Protein 6QJL (pdb70)

Secondary structure (DSSP, 8-state):
-TT--SS-EEEEEE-BTTBTSEEEEEEETTEEEEEEEE-TTSHHHHH----TTEEEEEETTEE-TT--HHHHHHHHHTS-SEEEEEEEE-HHHHHHH-/---SS-EEEEEE-BTTBTSEEEEEEETTEEEEEEEE-TTSHHHHHT---TTEEEEEETTEE-TT--HHHHHHHHHTS-SEEEEEEEE-HHHHHHH-

Radius of gyration: 19.41 Å; Cα contacts (8 Å, |Δi|>4): 438; chains: 2; bounding box: 51×34×48 Å

Foldseek 3Di:
DVPQDQAWDKAKWFQDPVGRQWAWDDLDDPGFIFTQGGHPPGGVVVSVHDDGQKGWQDKLNRGRRNGHRVRVVVCSVPRDGMIMTTIGHGNVVNVVVD/DADQDKDKFKWFQDPVGQQWDWDDLDDQGFIFTQGGHPPGGQVVSVHDDGQKGWQDKPRRGRRNGHPVVVVVSSVPSPGMIMTIIGHGNPVNVVVD

GO terms:
  GO:0019900 kinase binding (F, IDA)
  GO:0045202 synapse (C, EXP)
  GO:0005886 plasma membrane (C, EXP)
  GO:0005515 protein binding (F, IPI)
  GO:0007165 signal transduction (P, TAS)
  GO:0007268 chemical synaptic transmission (P, TAS)
  GO:0007399 nervous system development (P, TAS)
  GO:0007612 learning (P, TAS)
  GO:0005829 cytosol (C, TAS)
  GO:0005886 plasma membrane (C, TAS)
  GO:0030666 endocytic vesicle membrane (C, TAS)
  GO:0045202 synapse (C, IDA)
  GO:0035418 protein localization to synapse (P, IDA)
  GO:0045184 establishment of protein localization (P, IDA)
  GO:0065003 protein-containing complex assembly (P, IDA)
  GO:0097113 AMPA glutamate receptor clustering (P, TAS)
  GO:0005886 plasma membrane (C, IDA)
  GO:0045211 postsynaptic membrane (C, IDA)
  GO:0030863 cortical cytoskeleton (C, IDA)

Sequence (194 aa):
EEDIPREPRRRRIIVIHRGSSTGLGFNIVGGEGGEGIFISFILAGGPADLSGELRKGDQILSVVNGVDDLRNASHEQAAIALKNAGQTVTIIAQYKPEEYSRFEDIPREPRRRIIVIHRGSTGLGFNIVGGEGGEGIFISFILAGGPADLSGELRKGDQILSVNGVDLRNASHEQAAIALKNAGQTVTIIAQYKPEEEYYSSRFE

B-factor: mean 16.47, std 7.56, range [7.05, 49.48]

InterPro domains:
  IPR001452 SH3 domain [PF00018] (434-490)
  IPR001452 SH3 domain [PS50002] (428-498)
  IPR001452 SH3 domain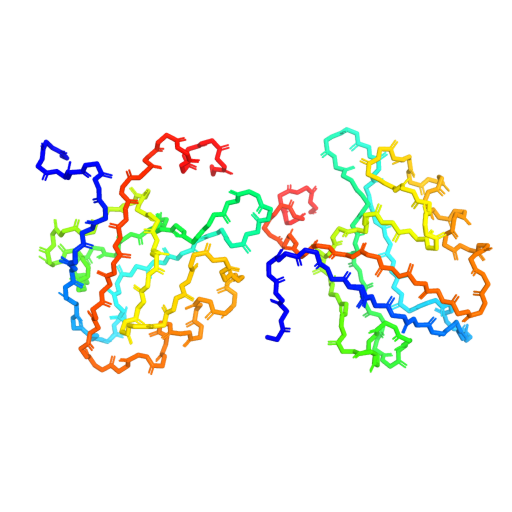 [SM00326] (431-497)
  IPR001478 PDZ domain [PF00595] (65-149)
  IPR001478 PDZ domain [PF00595] (161-243)
  IPR001478 PDZ domain [PF00595] (314-388)
  IPR001478 PDZ domain [PS50106] (65-152)
  IPR001478 PDZ domain [PS50106] (160-247)
  IPR001478 PDZ domain [PS50106] (313-394)
  IPR001478 PDZ domain [SM00228] (73-152)
  IPR001478 PDZ domain [SM00228] (168-247)
  IPR001478 PDZ domain [SM00228] (321-394)
  IPR008144 Guanylate kinase-like domain [PS50052] (534-709)
  IPR008145 Guanylate kinase/L-type calcium channel beta subunit [PF00625] (534-710)
  IPR008145 Guanylate kinase/L-type calcium channel beta subunit [SM00072] (533-712)
  IPR016313 Disks large 1-like [PIRSF001741] (3-724)
  IPR019583 Disks large homolog 1-4, PDZ-associated domain [PF10600] (245-312)
  IPR019590 Disks large homologue 1, N-terminal PEST domain [PF10608] (31-64)
  IPR019590 Disks large homologue 1, N-terminal PEST domain [SM01277] (10-64)
  IPR020590 Guanylate kinase, conserved site [PS00856] (566-583)

Nearest PDB structures (foldseek):
  3i4w-assembly2_B  TM=1.004E+00  e=1.426E-17  Homo sapiens
  8ah6-assembly1_A  TM=9.830E-01  e=3.134E-16  Homo sapiens
  5d13-assembly2_B  TM=9.883E-01  e=6.488E-15  Rattus norvegicus
  6qji-assembly5_E  TM=9.953E-01  e=9.834E-15  Homo sapiens
  5mz7-assembly4_D  TM=9.715E-01  e=1.044E-14  Rattus norvegicus

Organism: Homo sapiens (NCBI:txid9606)

Structure (mmCIF, N/CA/C/O backbone):
data_6QJL
#
_entry.id   6QJL
#
_cell.length_a   41.313
_cell.length_b   47.023
_cell.length_c   43.253
_cell.angle_alpha   90.000
_cell.angle_beta   92.190
_cell.angle_gamma   90.000
#
_symmetry.space_group_name_H-M   'P 1 21 1'
#
loop_
_entity.id
_entity.type
_entity.pdbx_description
1 polymer 'Disks large homolog 4'
2 non-polymer 'SULFATE ION'
3 non-polymer GLYCEROL
4 water water
#
loop_
_atom_site.group_PDB
_atom_site.id
_atom_site.type_symbol
_atom_site.label_atom_id
_atom_site.label_alt_id
_atom_site.label_comp_id
_atom_site.label_asym_id
_atom_site.label_entity_id
_atom_site.label_seq_id
_atom_site.pdbx_PDB_ins_code
_atom_site.Cartn_x
_atom_site.Cartn_y
_atom_site.Cartn_z
_atom_site.occupancy
_atom_site.B_iso_or_equiv
_atom_site.auth_seq_id
_atom_site.auth_comp_id
_atom_site.auth_asym_id
_atom_site.auth_atom_id
_atom_site.pdbx_PDB_model_num
ATOM 1 N N . GLU A 1 5 ? -23.921 -1.216 -24.177 1.00 34.45 304 GLU A N 1
ATOM 2 C CA . GLU A 1 5 ? -25.025 -1.991 -24.728 1.00 34.51 304 GLU A CA 1
ATOM 3 C C . GLU A 1 5 ? -24.575 -3.408 -25.065 1.00 32.16 304 GLU A C 1
ATOM 4 O O . GLU A 1 5 ? -25.305 -4.166 -25.704 1.00 30.60 304 GLU A O 1
ATOM 15 N N . GLU A 1 6 ? -23.369 -3.759 -24.632 1.00 32.42 305 GLU A N 1
ATOM 16 C CA . GLU A 1 6 ? -22.820 -5.087 -24.888 1.00 33.33 305 GLU A CA 1
ATOM 17 C C . GLU A 1 6 ? -23.720 -6.194 -24.345 1.00 29.83 305 GLU A C 1
ATOM 18 O O . GLU A 1 6 ? -23.727 -7.310 -24.878 1.00 29.92 305 GLU A O 1
ATOM 30 N N . ASP A 1 7 ? -24.475 -5.914 -23.287 1.00 25.27 306 ASP A N 1
ATOM 31 C CA . ASP A 1 7 ? -25.228 -6.947 -22.594 1.00 23.16 306 ASP A CA 1
ATOM 32 C C . ASP A 1 7 ? -26.712 -6.922 -22.904 1.00 18.75 306 ASP A C 1
ATOM 33 O O . ASP A 1 7 ? -27.461 -7.727 -22.345 1.00 20.75 306 ASP A O 1
ATOM 42 N N . ILE A 1 8 ? -27.152 -6.049 -23.803 1.00 14.61 307 ILE A N 1
ATOM 43 C CA . ILE A 1 8 ? -28.564 -6.013 -24.177 1.00 12.03 307 ILE A CA 1
ATOM 44 C C . ILE A 1 8 ? -28.781 -7.091 -25.238 1.00 12.83 307 ILE A C 1
ATOM 45 O O . ILE A 1 8 ? -28.071 -7.114 -26.243 1.00 13.72 307 ILE A O 1
ATOM 61 N N . PRO A 1 9 ? -29.742 -7.990 -25.027 1.00 11.07 308 PRO A N 1
ATOM 62 C CA . PRO A 1 9 ? -29.962 -9.059 -26.010 1.00 10.88 308 PRO A CA 1
ATOM 63 C C . PRO A 1 9 ? -30.847 -8.604 -27.156 1.00 9.10 308 PRO A C 1
ATOM 64 O O . PRO A 1 9 ? -31.480 -7.559 -27.101 1.00 9.92 308 PRO A O 1
ATOM 75 N N . ARG A 1 10 ? -30.898 -9.432 -28.188 1.00 8.61 309 ARG A N 1
ATOM 76 C CA . ARG A 1 10 ? -31.729 -9.174 -29.353 1.00 7.85 309 ARG A CA 1
ATOM 77 C C . ARG A 1 10 ? -33.218 -9.403 -29.057 1.00 7.90 309 ARG A C 1
ATOM 78 O O . ARG A 1 10 ? -34.080 -8.743 -29.623 1.00 8.45 309 ARG A O 1
ATOM 99 N N . GLU A 1 11 ? -33.527 -10.425 -28.264 1.00 8.04 310 GLU A N 1
ATOM 100 C CA . GLU A 1 11 ? -34.923 -10.799 -28.007 1.00 7.92 310 GLU A CA 1
ATOM 101 C C . GLU A 1 11 ? -35.616 -10.009 -26.912 1.00 8.25 310 GLU A C 1
ATOM 102 O O . GLU A 1 11 ? -34.959 -9.356 -26.101 1.00 8.51 310 GLU A O 1
ATOM 114 N N . PRO A 1 12 ? -36.949 -10.067 -26.880 1.00 8.32 311 PRO A N 1
ATOM 115 C CA . PRO A 1 12 ? -37.651 -9.327 -25.826 1.00 8.58 311 PRO A CA 1
ATOM 116 C C . PRO A 1 12 ? -37.164 -9.721 -24.447 1.00 8.46 311 PRO A C 1
ATOM 117 O O . PRO A 1 12 ? -36.858 -10.902 -24.195 1.00 9.31 311 PRO A O 1
ATOM 128 N N . ARG A 1 13 ? -37.117 -8.734 -23.552 1.00 8.59 312 ARG A N 1
ATOM 129 C CA . ARG A 1 13 ? -36.640 -8.944 -22.204 1.00 9.33 312 ARG A CA 1
ATOM 130 C C . ARG A 1 13 ? -37.560 -8.247 -21.218 1.00 8.58 312 ARG A C 1
ATOM 131 O O . ARG A 1 13 ? -38.220 -7.271 -21.557 1.00 9.25 312 ARG A O 1
ATOM 152 N N A ARG A 1 14 ? -37.558 -8.751 -19.994 0.48 9.65 313 ARG A N 1
ATOM 153 N N B ARG A 1 14 ? -37.604 -8.783 -19.997 0.35 9.43 313 ARG A N 1
ATOM 154 N N C ARG A 1 14 ? -37.586 -8.771 -20.000 0.17 9.33 313 ARG A N 1
ATOM 155 C CA A ARG A 1 14 ? -38.414 -8.284 -18.915 0.48 10.78 313 ARG A CA 1
ATOM 156 C CA B ARG A 1 14 ? -38.522 -8.334 -18.951 0.35 10.88 313 ARG A CA 1
ATOM 157 C CA C ARG A 1 14 ? -38.504 -8.307 -18.968 0.17 10.28 313 ARG A CA 1
ATOM 158 C C A ARG A 1 14 ? -37.638 -7.336 -18.013 0.48 11.11 313 ARG A C 1
ATOM 159 C C B ARG A 1 14 ? -37.790 -7.441 -17.959 0.35 10.76 313 ARG A C 1
ATOM 160 C C C ARG A 1 14 ? -37.757 -7.503 -17.919 0.17 10.31 313 ARG A C 1
ATOM 161 O O A ARG A 1 14 ? -36.465 -7.578 -17.704 0.48 12.56 313 ARG A O 1
ATOM 162 O O B ARG A 1 14 ? -36.773 -7.848 -17.386 0.35 11.09 313 ARG A O 1
ATOM 163 O O C ARG A 1 14 ? -36.756 -7.954 -17.378 0.17 10.41 313 ARG A O 1
ATOM 224 N N A ILE A 1 15 ? -38.274 -6.218 -17.665 0.61 11.45 314 ILE A N 1
ATOM 225 N N B ILE A 1 15 ? -38.258 -6.284 -17.610 0.39 10.87 314 ILE A N 1
ATOM 226 C CA A ILE A 1 15 ? -37.675 -5.207 -16.833 0.61 11.90 314 ILE A CA 1
ATOM 227 C CA B ILE A 1 15 ? -37.668 -5.209 -16.822 0.39 11.44 314 ILE A CA 1
ATOM 228 C C A ILE A 1 15 ? -38.732 -4.651 -15.882 0.61 11.31 314 ILE A C 1
ATOM 229 C C B ILE A 1 15 ? -38.692 -4.623 -15.855 0.39 11.14 314 ILE A C 1
ATOM 230 O O A ILE A 1 15 ? -39.799 -4.245 -16.334 0.61 11.71 314 ILE A O 1
ATOM 231 O O B ILE A 1 15 ? -39.821 -4.320 -16.241 0.39 12.18 314 ILE A O 1
ATOM 262 N N . VAL A 1 16 ? -38.467 -4.695 -14.600 1.00 11.06 315 VAL A N 1
ATOM 263 C CA . VAL A 1 16 ? -39.379 -4.176 -13.581 1.00 12.22 315 VAL A CA 1
ATOM 264 C C . VAL A 1 16 ? -38.894 -2.797 -13.136 1.00 12.79 315 VAL A C 1
ATOM 265 O O . VAL A 1 16 ? -37.726 -2.634 -12.755 1.00 15.56 315 VAL A O 1
ATOM 278 N N . ILE A 1 17 ? -39.798 -1.805 -13.177 1.00 12.11 316 ILE A N 1
ATOM 279 C CA . ILE A 1 17 ? -39.532 -0.412 -12.810 1.00 13.05 316 ILE A CA 1
ATOM 280 C C . ILE A 1 17 ? -40.529 -0.011 -11.724 1.00 12.40 316 ILE A C 1
ATOM 281 O O . ILE A 1 17 ? -41.708 -0.360 -11.811 1.00 13.94 316 ILE A O 1
ATOM 297 N N . HIS A 1 18 ? -40.102 0.827 -10.773 1.00 11.62 317 HIS A N 1
ATOM 298 C CA . HIS A 1 18 ? -40.987 1.417 -9.776 1.00 11.89 317 HIS A CA 1
ATOM 299 C C . HIS A 1 18 ? -41.204 2.897 -10.058 1.00 11.58 317 HIS A C 1
ATOM 300 O O . HIS A 1 18 ? -40.243 3.661 -10.191 1.00 12.75 317 HIS A O 1
ATOM 314 N N . ARG A 1 19 ? -42.470 3.287 -10.145 1.00 10.37 318 ARG A N 1
ATOM 315 C CA . ARG A 1 19 ? -42.846 4.655 -10.436 1.00 10.41 318 ARG A CA 1
ATOM 316 C C . ARG A 1 19 ? -42.435 5.565 -9.286 1.00 11.79 318 ARG A C 1
ATOM 317 O O .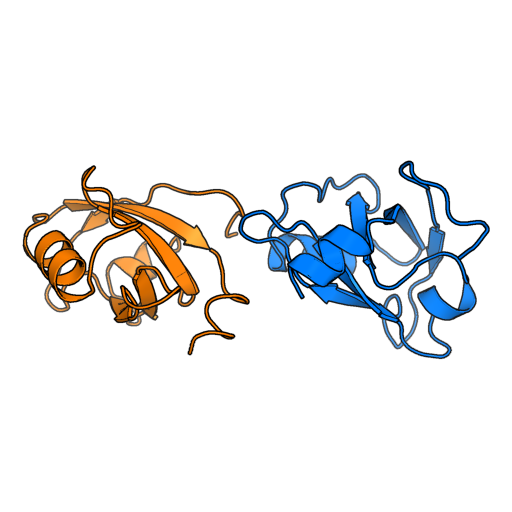 ARG A 1 19 ? -42.458 5.178 -8.118 1.00 13.82 318 ARG A O 1
ATOM 338 N N . GLY A 1 20 ? -42.039 6.776 -9.636 1.00 11.52 319 GLY A N 1
ATOM 339 C CA . GLY A 1 20 ? -41.686 7.787 -8.661 1.00 12.49 319 GLY A CA 1
ATOM 340 C C . GLY A 1 20 ? -42.249 9.135 -9.019 1.00 10.90 319 GLY A C 1
ATOM 341 O O . GLY A 1 20 ? -43.172 9.250 -9.826 1.00 11.22 319 GLY A O 1
ATOM 345 N N A SER A 1 21 ? -41.685 10.180 -8.419 0.72 10.53 320 SER A N 1
ATOM 346 N N B SER A 1 21 ? -41.677 10.184 -8.422 0.28 10.96 320 SER A N 1
ATOM 347 C CA A SER A 1 21 ? -42.219 11.517 -8.575 0.72 10.96 320 SER A CA 1
ATOM 348 C CA B SER A 1 21 ? -42.193 11.537 -8.568 0.28 11.33 320 SER A CA 1
ATOM 349 C C A SER A 1 21 ? -42.072 12.066 -9.986 0.72 11.08 320 SER A C 1
ATOM 350 C C B SER A 1 21 ? -41.977 12.127 -9.956 0.28 10.72 320 SER A C 1
ATOM 351 O O A SER A 1 21 ? -42.740 13.059 -10.308 0.72 12.77 320 SER A O 1
ATOM 352 O O B SER A 1 21 ? -42.477 13.226 -10.221 0.28 11.01 320 SER A O 1
ATOM 367 N N . THR A 1 22 ? -41.187 11.474 -10.803 1.00 10.39 321 THR A N 1
ATOM 368 C CA . THR A 1 22 ? -41.028 11.819 -12.209 1.00 10.77 321 THR A CA 1
ATOM 369 C C . THR A 1 22 ? -41.525 10.674 -13.088 1.00 9.99 321 THR A C 1
ATOM 370 O O . THR A 1 22 ? -40.994 10.422 -14.167 1.00 10.78 321 THR A O 1
ATOM 381 N N . GLY A 1 23 ? -42.555 9.972 -12.632 1.00 8.99 322 GLY A N 1
ATOM 382 C CA . GLY A 1 23 ? -43.114 8.887 -13.418 1.00 9.62 322 GLY A CA 1
ATOM 383 C C . GLY A 1 23 ? -42.185 7.690 -13.473 1.00 9.26 322 GLY A C 1
ATOM 384 O O . GLY A 1 23 ? -41.470 7.381 -12.521 1.00 10.46 322 GLY A O 1
ATOM 388 N N . LEU A 1 24 ? -42.169 7.020 -14.620 1.00 8.75 323 LEU A N 1
ATOM 389 C CA . LEU A 1 24 ? -41.266 5.899 -14.824 1.00 9.24 323 LEU A CA 1
ATOM 390 C C . LEU A 1 24 ? -39.884 6.347 -15.298 1.00 9.83 323 LEU A C 1
ATOM 391 O O . LEU A 1 24 ? -38.971 5.513 -15.363 1.00 11.20 323 LEU A O 1
ATOM 407 N N . GLY A 1 25 ? -39.714 7.624 -15.618 1.00 9.59 324 GLY A N 1
ATOM 408 C CA . GLY A 1 25 ? -38.419 8.128 -15.998 1.00 10.23 324 GLY A CA 1
ATOM 409 C C . GLY A 1 25 ? -38.048 7.926 -17.443 1.00 8.87 324 GLY A C 1
ATOM 410 O O . GLY A 1 25 ? -36.853 7.868 -17.771 1.00 9.72 324 GLY A O 1
ATOM 414 N N . PHE A 1 26 ? -39.033 7.852 -18.329 1.00 9.25 325 PHE A N 1
ATOM 415 C CA . PHE A 1 26 ? -38.728 7.797 -19.751 1.00 8.79 325 PHE A CA 1
ATOM 416 C C . PHE A 1 26 ? -39.928 8.327 -20.507 1.00 7.92 325 PHE A C 1
ATOM 417 O O . PHE A 1 26 ? -41.041 8.383 -19.964 1.00 8.69 325 PHE A O 1
ATOM 434 N N . ASN A 1 27 ? -39.692 8.706 -21.746 1.00 8.10 326 ASN A N 1
ATOM 435 C CA . ASN A 1 27 ? -40.738 9.166 -22.637 1.00 7.87 326 ASN A CA 1
ATOM 436 C C . ASN A 1 27 ? -40.697 8.375 -23.933 1.00 7.77 326 ASN A C 1
ATOM 437 O O . ASN A 1 27 ? -39.686 7.741 -24.277 1.00 9.21 326 ASN A O 1
ATOM 448 N N . ILE A 1 28 ? -41.832 8.389 -24.642 1.00 7.85 327 ILE A N 1
ATOM 449 C CA . ILE A 1 28 ? -42.052 7.503 -25.776 1.00 8.08 327 ILE A CA 1
ATOM 450 C C . ILE A 1 28 ? -42.437 8.277 -27.025 1.00 8.35 327 ILE A C 1
ATOM 451 O O . ILE A 1 28 ? -43.054 9.346 -26.968 1.00 9.57 327 ILE A O 1
ATOM 467 N N . VAL A 1 29 ? -42.119 7.656 -28.165 1.00 8.79 328 VAL A N 1
ATOM 468 C CA . VAL A 1 29 ? -42.494 8.101 -29.493 1.00 9.00 328 VAL A CA 1
ATOM 469 C C . VAL A 1 29 ? -43.074 6.901 -30.236 1.00 8.34 328 VAL A C 1
ATOM 470 O O . VAL A 1 29 ? -43.025 5.753 -29.764 1.00 8.81 328 VAL A O 1
ATOM 483 N N . GLY A 1 30 ? -43.610 7.161 -31.420 1.00 9.51 329 GLY A N 1
ATOM 484 C CA . GLY A 1 30 ? -44.054 6.114 -32.302 1.00 9.24 329 GLY A CA 1
ATOM 485 C C . GLY A 1 30 ? -45.514 5.756 -32.133 1.00 9.33 329 GLY A C 1
ATOM 486 O O . GLY A 1 30 ? -46.349 6.594 -31.755 1.00 9.75 329 GLY A O 1
ATOM 490 N N . GLY A 1 31 ? -45.803 4.480 -32.379 1.00 9.08 330 GLY A N 1
ATOM 491 C CA . GLY A 1 31 ? -47.175 4.038 -32.401 1.00 9.17 330 GLY A CA 1
ATOM 492 C C . GLY A 1 31 ? -47.953 4.468 -33.615 1.00 9.51 330 GLY A C 1
ATOM 493 O O . GLY A 1 31 ? -49.163 4.684 -33.505 1.00 9.96 330 GLY A O 1
ATOM 497 N N . GLU A 1 32 ? -47.296 4.601 -34.765 1.00 9.27 331 GLU A N 1
ATOM 498 C CA . GLU A 1 32 ? -47.962 5.061 -35.970 1.00 9.62 331 GLU A CA 1
ATOM 499 C C . GLU A 1 32 ? -47.240 4.461 -37.172 1.00 10.04 331 GLU A C 1
ATOM 500 O O . GLU A 1 32 ? -46.016 4.293 -37.157 1.00 10.67 331 GLU A O 1
ATOM 512 N N . GLY A 1 33 ? -48.004 4.215 -38.235 1.00 10.41 332 GLY A N 1
ATOM 513 C CA . GLY A 1 33 ? -47.430 3.646 -39.446 1.00 11.52 332 GLY A CA 1
ATOM 514 C C . GLY A 1 33 ? -46.690 2.368 -39.131 1.00 12.25 332 GLY A C 1
ATOM 515 O O . GLY A 1 33 ? -47.214 1.467 -38.456 1.00 12.87 332 GLY A O 1
ATOM 519 N N . GLY A 1 34 ? -45.453 2.280 -39.618 1.00 13.70 333 GLY A N 1
ATOM 520 C CA . GLY A 1 34 ? -44.620 1.125 -39.355 1.00 14.55 333 GLY A CA 1
ATOM 521 C C . GLY A 1 34 ? -43.875 1.148 -38.047 1.00 13.62 333 GLY A C 1
ATOM 522 O O . GLY A 1 34 ? -43.147 0.200 -37.747 1.00 15.38 333 GLY A O 1
ATOM 526 N N . GLU A 1 35 ? -44.056 2.182 -37.232 1.00 11.26 334 GLU A N 1
ATOM 527 C CA . GLU A 1 35 ? -43.271 2.374 -36.026 1.00 10.68 334 GLU A CA 1
ATOM 528 C C . GLU A 1 35 ? -44.063 2.000 -34.773 1.00 9.69 334 GLU A C 1
ATOM 529 O O . GLU A 1 35 ? -45.103 2.603 -34.479 1.00 10.00 334 GLU A O 1
ATOM 541 N N . GLY A 1 36 ? -43.556 1.033 -34.004 1.00 9.42 335 GLY A N 1
ATOM 542 C CA . GLY A 1 36 ? -44.124 0.727 -32.706 1.00 9.05 335 GLY A CA 1
ATOM 543 C C . GLY A 1 36 ? -43.757 1.759 -31.657 1.00 8.20 335 GLY A C 1
ATOM 544 O O . GLY A 1 36 ? -43.322 2.868 -31.967 1.00 9.04 335 GLY A O 1
ATOM 548 N N . ILE A 1 37 ? -43.985 1.406 -30.398 1.00 8.28 336 ILE A N 1
ATOM 549 C CA . ILE A 1 37 ? -43.768 2.325 -29.276 1.00 7.96 336 ILE A CA 1
ATOM 550 C C . ILE A 1 37 ? -42.311 2.233 -28.863 1.00 7.70 336 ILE A C 1
ATOM 551 O O . ILE A 1 37 ? -41.870 1.168 -28.410 1.00 8.73 336 ILE A O 1
ATOM 567 N N . PHE A 1 38 ? -41.578 3.347 -28.994 1.00 7.55 337 PHE A N 1
ATOM 568 C CA . PHE A 1 38 ? -40.160 3.361 -28.708 1.00 7.80 337 PHE A CA 1
ATOM 569 C C . PHE A 1 38 ? -39.858 4.330 -27.574 1.00 7.73 337 PHE A C 1
ATOM 570 O O . PHE A 1 38 ? -40.408 5.449 -27.515 1.00 8.47 337 PHE A O 1
ATOM 587 N N . ILE A 1 39 ? -38.895 3.959 -26.730 1.00 7.48 338 ILE A N 1
ATOM 588 C CA . ILE A 1 39 ? -38.318 4.888 -25.757 1.00 8.29 338 ILE A CA 1
ATOM 589 C C . ILE A 1 39 ? -37.396 5.860 -26.481 1.00 8.53 338 ILE A C 1
ATOM 590 O O . ILE A 1 39 ? -36.438 5.455 -27.163 1.00 9.62 338 ILE A O 1
ATOM 606 N N . SER A 1 40 ? -37.683 7.151 -26.350 1.00 8.96 339 SER A N 1
ATOM 607 C CA . SER A 1 40 ? -36.889 8.195 -26.976 1.00 10.05 339 SER A CA 1
ATOM 608 C C . SER A 1 40 ? -35.999 8.931 -26.001 1.00 10.58 339 SER A C 1
ATOM 609 O O . SER A 1 40 ? -35.098 9.656 -26.439 1.00 12.38 339 SER A O 1
ATOM 617 N N . PHE A 1 41 ? -36.233 8.793 -24.707 1.00 10.12 340 PHE A N 1
ATOM 618 C CA . PHE A 1 41 ? -35.617 9.657 -23.713 1.00 10.39 340 PHE A CA 1
ATOM 619 C C . PHE A 1 41 ? -35.670 8.914 -22.389 1.00 9.60 340 PHE A C 1
ATOM 620 O O . PHE A 1 41 ? -36.735 8.409 -22.008 1.00 9.77 340 PHE A O 1
ATOM 637 N N . ILE A 1 42 ? -34.545 8.884 -21.677 1.00 10.79 341 ILE A N 1
ATOM 638 C CA . ILE A 1 42 ? -34.457 8.355 -20.318 1.00 11.21 341 ILE A CA 1
ATOM 639 C C . ILE A 1 42 ? -33.961 9.476 -19.416 1.00 11.59 341 ILE A C 1
ATOM 640 O O . ILE A 1 42 ? -32.913 10.068 -19.679 1.00 12.88 341 ILE A O 1
ATOM 656 N N . LEU A 1 43 ? -34.734 9.788 -18.381 1.00 10.77 342 LEU A N 1
ATOM 657 C CA . LEU A 1 43 ? -34.425 10.873 -17.452 1.00 11.40 342 LEU A CA 1
ATOM 658 C C . LEU A 1 43 ? -33.287 10.478 -16.513 1.00 12.15 342 LEU A C 1
ATOM 659 O O . LEU A 1 43 ? -33.374 9.465 -15.806 1.00 13.26 342 LEU A O 1
ATOM 675 N N . ALA A 1 44 ? -32.234 11.297 -16.473 1.00 13.76 343 ALA A N 1
ATOM 676 C CA . ALA A 1 44 ? -31.126 11.038 -15.556 1.00 14.53 343 ALA A CA 1
ATOM 677 C C . ALA A 1 44 ? -31.603 11.009 -14.105 1.00 15.21 343 ALA A C 1
ATOM 678 O O . ALA A 1 44 ? -32.290 11.930 -13.642 1.00 15.56 343 ALA A O 1
ATOM 685 N N . GLY A 1 45 ? -31.228 9.945 -13.390 1.00 15.97 344 GLY A N 1
ATOM 686 C CA . GLY A 1 45 ? -31.593 9.773 -12.001 1.00 16.71 344 GLY A CA 1
ATOM 687 C C . GLY A 1 45 ? -32.996 9.268 -11.748 1.00 15.73 344 GLY A C 1
ATOM 688 O O . GLY A 1 45 ? -33.341 9.022 -10.580 1.00 16.45 344 GLY A O 1
ATOM 692 N N . GLY A 1 46 ? -33.826 9.125 -12.795 1.00 15.15 345 GLY A N 1
ATOM 693 C CA . GLY A 1 46 ? -35.157 8.584 -12.640 1.00 14.66 345 GLY A CA 1
ATOM 694 C C . GLY A 1 46 ? -35.133 7.082 -12.624 1.00 14.74 345 GLY A C 1
ATOM 695 O O . GLY A 1 46 ? -34.082 6.450 -12.752 1.00 15.45 345 GLY A O 1
ATOM 699 N N . PRO A 1 47 ? -36.324 6.482 -12.493 1.00 14.43 346 PRO A N 1
ATOM 700 C CA . PRO A 1 47 ? -36.360 5.019 -12.281 1.00 15.00 346 PRO A CA 1
ATOM 701 C C . PRO A 1 47 ? -35.763 4.197 -13.408 1.00 14.44 346 PRO A C 1
ATOM 702 O O . PRO A 1 47 ? -35.022 3.237 -13.144 1.00 16.15 346 PRO A O 1
ATOM 713 N N . ALA A 1 48 ? -36.105 4.498 -14.660 1.00 13.48 347 ALA A N 1
ATOM 714 C CA . ALA A 1 48 ? -35.548 3.735 -15.771 1.00 13.64 347 ALA A CA 1
ATOM 715 C C . ALA A 1 48 ? -34.027 3.854 -15.815 1.00 14.50 347 ALA A C 1
ATOM 716 O O . ALA A 1 48 ? -33.328 2.871 -16.099 1.00 15.48 347 ALA A O 1
ATOM 723 N N . ASP A 1 49 ? -33.495 5.048 -15.540 1.00 14.49 348 ASP A N 1
ATOM 724 C CA . ASP A 1 49 ? -32.044 5.223 -15.508 1.00 15.88 348 ASP A CA 1
ATOM 725 C C . ASP A 1 49 ? -31.431 4.395 -14.389 1.00 17.79 348 ASP A C 1
ATOM 726 O O . ASP A 1 49 ? -30.461 3.653 -14.605 1.00 19.86 348 ASP A O 1
ATOM 735 N N . LEU A 1 50 ? -31.993 4.522 -13.191 1.00 18.97 349 LEU A N 1
ATOM 736 C CA . LEU A 1 50 ? -31.503 3.785 -12.033 1.00 20.89 349 LEU A CA 1
ATOM 737 C C . LEU A 1 50 ? -31.432 2.295 -12.340 1.00 21.03 349 LEU A C 1
ATOM 738 O O . LEU A 1 50 ? -30.399 1.657 -12.138 1.00 21.64 349 LEU A O 1
ATOM 754 N N . SER A 1 51 ? -32.538 1.744 -12.830 1.00 21.03 350 SER A N 1
ATOM 755 C CA . SER A 1 51 ? -32.602 0.328 -13.167 1.00 20.39 350 SER A CA 1
ATOM 756 C C . SER A 1 51 ? -31.410 -0.066 -14.031 1.00 20.29 350 SER A C 1
ATOM 757 O O . SER A 1 51 ? -30.822 -1.132 -13.846 1.00 22.33 350 SER A O 1
ATOM 765 N N . GLY A 1 52 ? -31.059 0.800 -14.976 1.00 19.59 351 GLY A N 1
ATOM 766 C CA . GLY A 1 52 ? -29.953 0.551 -15.859 1.00 19.20 351 GLY A CA 1
ATOM 767 C C . GLY A 1 52 ? -30.234 -0.383 -17.009 1.00 19.39 351 GLY A C 1
ATOM 768 O O . GLY A 1 52 ? -29.318 -0.671 -17.783 1.00 21.48 351 GLY A O 1
ATOM 772 N N . GLU A 1 53 ? -31.470 -0.830 -17.177 1.00 16.43 352 GLU A N 1
ATOM 773 C CA . GLU A 1 53 ? -31.790 -1.872 -18.146 1.00 16.04 352 GLU A CA 1
ATOM 774 C C . GLU A 1 53 ? -32.408 -1.346 -19.432 1.00 15.01 352 GLU A C 1
ATOM 775 O O . GLU A 1 53 ? -32.018 -1.779 -20.513 1.00 17.25 352 GLU A O 1
ATOM 787 N N . LEU A 1 54 ? -33.305 -0.377 -19.347 1.00 13.80 353 LEU A N 1
ATOM 788 C CA . LEU A 1 54 ? -33.933 0.192 -20.534 1.00 12.07 353 LEU A CA 1
ATOM 789 C C . LEU A 1 54 ? -32.968 1.091 -21.296 1.00 12.79 353 LEU A C 1
ATOM 790 O O . LEU A 1 54 ? -32.028 1.670 -20.731 1.00 14.30 353 LEU A O 1
ATOM 806 N N . ARG A 1 55 ? -33.235 1.216 -22.593 1.00 12.30 354 ARG A N 1
ATOM 807 C CA . ARG A 1 55 ? -32.427 2.026 -23.478 1.00 12.43 354 ARG A CA 1
ATOM 808 C C . ARG A 1 55 ? -33.290 2.846 -24.429 1.00 11.03 354 ARG A C 1
ATOM 809 O O . ARG A 1 55 ? -34.344 2.393 -24.870 1.00 10.22 354 ARG A O 1
ATOM 830 N N . LYS A 1 56 ? -32.800 4.032 -24.810 1.00 11.43 355 LYS A N 1
ATOM 831 C CA . LYS A 1 56 ? -33.319 4.683 -26.009 1.00 11.29 355 LYS A CA 1
ATOM 832 C C . LYS A 1 56 ? -33.240 3.705 -27.169 1.00 10.33 355 LYS A C 1
ATOM 833 O O . LYS A 1 56 ? -32.208 3.058 -27.370 1.00 11.49 355 LYS A O 1
ATOM 852 N N . GLY A 1 57 ? -34.325 3.592 -27.928 1.00 9.67 356 GLY A N 1
ATOM 853 C CA . GLY A 1 57 ? -34.377 2.632 -29.006 1.00 9.83 356 GLY A CA 1
ATOM 854 C C . GLY A 1 57 ? -34.945 1.276 -28.645 1.00 8.48 356 GLY A C 1
ATOM 855 O O . GLY A 1 57 ? -35.066 0.401 -29.523 1.00 9.41 356 GLY A O 1
ATOM 859 N N . ASP A 1 58 ? -35.343 1.090 -27.399 1.00 8.50 357 ASP A N 1
ATOM 860 C CA . ASP A 1 58 ? -36.157 -0.052 -27.022 1.00 8.12 357 ASP A CA 1
ATOM 861 C C . ASP A 1 58 ? -37.578 0.151 -27.513 1.00 7.75 357 ASP A C 1
ATOM 862 O O . ASP A 1 58 ? -38.168 1.220 -27.282 1.00 8.50 357 ASP A O 1
ATOM 871 N N . GLN A 1 59 ? -38.148 -0.901 -28.120 1.00 8.18 358 GLN A N 1
ATOM 872 C CA . GLN A 1 59 ? -39.576 -0.965 -28.394 1.00 7.68 358 GLN A CA 1
ATOM 873 C C . GLN A 1 59 ? -40.272 -1.608 -27.187 1.00 7.95 358 GLN A C 1
ATOM 874 O O . GLN A 1 59 ? -39.884 -2.696 -26.725 1.00 8.95 358 GLN A O 1
ATOM 888 N N . ILE A 1 60 ? -41.343 -0.984 -26.713 1.00 7.63 359 ILE A N 1
ATOM 889 C CA . ILE A 1 60 ? -42.132 -1.524 -25.616 1.00 7.80 359 ILE A CA 1
ATOM 890 C C . ILE A 1 60 ? -43.207 -2.428 -26.218 1.00 7.54 359 ILE A C 1
ATOM 891 O O . ILE A 1 60 ? -44.082 -1.962 -26.960 1.00 8.89 359 ILE A O 1
ATOM 907 N N . LEU A 1 61 ? -43.159 -3.717 -25.884 1.00 7.70 360 LEU A N 1
ATOM 908 C CA . LEU A 1 61 ? -44.125 -4.700 -26.390 1.00 8.02 360 LEU A CA 1
ATOM 909 C C . LEU A 1 61 ? -45.311 -4.917 -25.457 1.00 8.40 360 LEU A C 1
ATOM 910 O O . LEU A 1 61 ? -46.407 -5.210 -25.931 1.00 8.58 360 LEU A O 1
ATOM 926 N N . SER A 1 62 ? -45.114 -4.759 -24.153 1.00 8.38 361 SER A N 1
ATOM 927 C CA . SER A 1 62 ? -46.168 -5.007 -23.175 1.00 8.55 361 SER A CA 1
ATOM 928 C C . SER A 1 62 ? -45.834 -4.271 -21.891 1.00 8.15 361 SER A C 1
ATOM 929 O O . SER A 1 62 ? -44.668 -4.118 -21.533 1.00 8.94 361 SER A O 1
ATOM 937 N N . VAL A 1 63 ? -46.885 -3.891 -21.170 1.00 9.17 362 VAL A N 1
ATOM 938 C CA A VAL A 1 63 ? -46.737 -3.295 -19.853 0.47 10.51 362 VAL A CA 1
ATOM 939 C CA B VAL A 1 63 ? -46.776 -3.249 -19.861 0.53 10.54 362 VAL A CA 1
ATOM 940 C C . VAL A 1 63 ? -47.773 -3.938 -18.942 1.00 10.99 362 VAL A C 1
ATOM 941 O O . VAL A 1 63 ? -48.971 -3.875 -19.206 1.00 11.86 362 VAL A O 1
ATOM 966 N N . ASN A 1 64 ? -47.292 -4.612 -17.895 1.00 11.40 363 ASN A N 1
ATOM 967 C CA . ASN A 1 64 ? -48.165 -5.361 -16.973 1.00 14.40 363 ASN A CA 1
ATOM 968 C C . ASN A 1 64 ? -49.187 -6.216 -17.711 1.00 17.34 363 ASN A C 1
ATOM 969 O O . ASN A 1 64 ? -50.363 -6.300 -17.337 1.00 19.25 363 ASN A O 1
ATOM 980 N N . GLY A 1 65 ? -48.732 -6.886 -18.754 1.00 17.28 364 GLY A N 1
ATOM 981 C CA . GLY A 1 65 ? -49.616 -7.741 -19.526 1.00 16.93 364 GLY A CA 1
ATOM 982 C C . GLY A 1 65 ? -50.508 -7.035 -20.544 1.00 15.65 364 GLY A C 1
ATOM 983 O O . GLY A 1 65 ? -51.217 -7.716 -21.302 1.00 17.99 364 GLY A O 1
ATOM 987 N N . VAL A 1 66 ? -50.524 -5.701 -20.576 1.00 13.88 365 VAL A N 1
ATOM 988 C CA . VAL A 1 66 ? -51.225 -4.964 -21.627 1.00 13.40 365 VAL A CA 1
ATOM 989 C C . VAL A 1 66 ? -50.341 -4.928 -22.880 1.00 11.96 365 VAL A C 1
ATOM 990 O O . VAL A 1 66 ? -49.244 -4.365 -22.870 1.00 11.38 365 VAL A O 1
ATOM 1003 N N . ASP A 1 67 ? -50.829 -5.497 -23.978 1.00 10.91 366 ASP A N 1
ATOM 1004 C CA A ASP A 1 67 ? -50.047 -5.592 -25.203 0.54 9.99 366 ASP A CA 1
ATOM 1005 C CA B ASP A 1 67 ? -50.070 -5.607 -25.223 0.46 10.93 366 ASP A CA 1
ATOM 1006 C C . ASP A 1 67 ? -50.034 -4.256 -25.912 1.00 10.56 366 ASP A C 1
ATOM 1007 O O . ASP A 1 67 ? -51.081 -3.680 -26.176 1.00 12.15 366 ASP A O 1
ATOM 1024 N N . LEU A 1 68 ? -48.826 -3.776 -26.211 1.00 9.28 367 LEU A N 1
ATOM 1025 C CA . LEU A 1 68 ? -48.623 -2.497 -26.874 1.00 9.65 367 LEU A CA 1
ATOM 1026 C C . LEU A 1 68 ? -47.972 -2.655 -28.243 1.00 9.71 367 LEU A C 1
ATOM 1027 O O . LEU A 1 68 ? -47.615 -1.642 -28.862 1.00 9.69 367 LEU A O 1
ATOM 1043 N N . ARG A 1 69 ? -47.825 -3.879 -28.731 1.00 9.86 368 ARG A N 1
ATOM 1044 C CA . ARG A 1 69 ? -47.202 -4.097 -30.036 1.00 10.29 368 ARG A CA 1
ATOM 1045 C C . ARG A 1 69 ? -47.794 -3.231 -31.157 1.00 10.89 368 ARG A C 1
ATOM 1046 O O . ARG A 1 69 ? -47.060 -2.697 -31.989 1.00 13.38 368 ARG A O 1
ATOM 1067 N N . ASN A 1 70 ? -49.118 -3.105 -31.180 1.00 9.84 369 ASN A N 1
ATOM 1068 C CA . ASN A 1 70 ? -49.820 -2.344 -32.211 1.00 10.26 369 ASN A CA 1
ATOM 1069 C C . ASN A 1 70 ? -50.595 -1.166 -31.620 1.00 10.52 369 ASN A C 1
ATOM 1070 O O . ASN A 1 70 ? -51.522 -0.662 -32.256 1.00 12.15 369 ASN A O 1
ATOM 1081 N N . ALA A 1 71 ? -50.210 -0.702 -30.436 1.00 9.87 370 ALA A N 1
ATOM 1082 C CA . ALA A 1 71 ? -50.876 0.437 -29.813 1.00 9.31 370 ALA A CA 1
ATOM 1083 C C . ALA A 1 71 ? -50.528 1.750 -30.500 1.00 9.41 370 ALA A C 1
ATOM 1084 O O . ALA A 1 71 ? -49.411 1.956 -30.972 1.00 9.94 370 ALA A O 1
ATOM 1091 N N . SER A 1 72 ? -51.487 2.679 -30.505 1.00 9.54 371 SER A N 1
ATOM 1092 C CA . SER A 1 72 ? -51.154 4.046 -30.820 1.00 9.99 371 SER A CA 1
ATOM 1093 C C . SER A 1 72 ? -50.383 4.657 -29.657 1.00 9.48 371 SER A C 1
ATOM 1094 O O . SER A 1 72 ? -50.327 4.110 -28.549 1.00 9.09 371 SER A O 1
ATOM 1102 N N . HIS A 1 73 ? -49.805 5.832 -29.910 1.00 9.25 372 HIS A N 1
ATOM 1103 C CA . HIS A 1 73 ? -49.056 6.517 -28.865 1.00 9.40 372 HIS A CA 1
ATOM 1104 C C . HIS A 1 73 ? -49.925 6.788 -27.638 1.00 9.42 372 HIS A C 1
ATOM 1105 O O . HIS A 1 73 ? -49.506 6.546 -26.496 1.00 9.25 372 HIS A O 1
ATOM 1119 N N . GLU A 1 74 ? -51.146 7.297 -27.848 1.00 10.22 373 GLU A N 1
ATOM 1120 C CA . GLU A 1 74 ? -52.012 7.612 -26.723 1.00 11.32 373 GLU A CA 1
ATOM 1121 C C . GLU A 1 74 ? -52.428 6.343 -25.990 1.00 10.02 373 GLU A C 1
ATOM 1122 O O . GLU A 1 74 ? -52.480 6.330 -24.753 1.00 10.82 373 GLU A O 1
ATOM 1134 N N . GLN A 1 75 ? -52.729 5.258 -26.715 1.00 9.63 374 GLN A N 1
ATOM 1135 C CA . GLN A 1 75 ? -53.034 4.015 -26.025 1.00 9.53 374 GLN A CA 1
ATOM 1136 C C . GLN A 1 75 ? -51.871 3.578 -25.146 1.00 9.17 374 GLN A C 1
ATOM 1137 O O . GLN A 1 75 ? -52.073 3.107 -24.023 1.00 9.68 374 GLN A O 1
ATOM 1151 N N . ALA A 1 76 ? -50.638 3.713 -25.634 1.00 8.29 375 ALA A N 1
ATOM 1152 C CA . ALA A 1 76 ? -49.481 3.347 -24.832 1.00 7.88 375 ALA A CA 1
ATOM 1153 C C . ALA A 1 76 ? -49.310 4.257 -23.626 1.00 8.18 375 ALA A C 1
ATOM 1154 O O . ALA A 1 76 ? -48.987 3.771 -22.536 1.00 8.28 375 ALA A O 1
ATOM 1161 N N . ALA A 1 77 ? -49.452 5.568 -23.811 1.00 8.51 376 ALA A N 1
ATOM 1162 C CA . ALA A 1 77 ? -49.282 6.486 -22.701 1.00 8.75 376 ALA A CA 1
ATOM 1163 C C . ALA A 1 77 ? -50.299 6.211 -21.599 1.00 9.19 376 ALA A C 1
ATOM 1164 O O . ALA A 1 77 ? -49.958 6.263 -20.417 1.00 8.67 376 ALA A O 1
ATOM 1171 N N . ILE A 1 78 ? -51.542 5.909 -21.976 1.00 9.16 377 ILE A N 1
ATOM 1172 C CA . ILE A 1 78 ? -52.578 5.549 -21.003 1.00 10.41 377 ILE A CA 1
ATOM 1173 C C . ILE A 1 78 ? -52.221 4.259 -20.275 1.00 9.77 377 ILE A C 1
ATOM 1174 O O . ILE A 1 78 ? -52.336 4.167 -19.045 1.00 10.32 377 ILE A O 1
ATOM 1190 N N . ALA A 1 79 ? -51.802 3.229 -21.018 1.00 9.70 378 ALA A N 1
ATOM 1191 C CA . ALA A 1 79 ? -51.432 1.981 -20.374 1.00 9.67 378 ALA A CA 1
ATOM 1192 C C . ALA A 1 79 ? -50.305 2.207 -19.381 1.00 8.93 378 ALA A C 1
ATOM 1193 O O . ALA A 1 79 ? -50.316 1.655 -18.276 1.00 10.02 378 ALA A O 1
ATOM 1200 N N . LEU A 1 80 ? -49.291 2.980 -19.777 1.00 8.10 379 LEU A N 1
ATOM 1201 C CA . LEU A 1 80 ? -48.180 3.251 -18.863 1.00 8.22 379 LEU A CA 1
ATOM 1202 C C . LEU A 1 80 ? -48.646 4.011 -17.636 1.00 8.77 379 LEU A C 1
ATOM 1203 O O . LEU A 1 80 ? -48.207 3.703 -16.523 1.00 9.43 379 LEU A O 1
ATOM 1219 N N . LYS A 1 81 ? -49.520 4.996 -17.820 1.00 8.56 380 LYS A N 1
ATOM 1220 C CA . LYS A 1 81 ? -49.966 5.831 -16.687 1.00 10.09 380 LYS A CA 1
ATOM 1221 C C . LYS A 1 81 ? -50.804 5.033 -15.689 1.00 9.43 380 LYS A C 1
ATOM 1222 O O . LYS A 1 81 ? -50.778 5.296 -14.524 1.00 10.98 380 LYS A O 1
ATOM 1241 N N . ASN A 1 82 ? -51.527 4.024 -16.154 1.00 9.58 381 ASN A N 1
ATOM 1242 C CA . ASN A 1 82 ? -52.473 3.276 -15.346 1.00 10.54 381 ASN A CA 1
ATOM 1243 C C . ASN A 1 82 ? -51.901 1.972 -14.821 1.00 11.01 381 ASN A C 1
ATOM 1244 O O . ASN A 1 82 ? -52.623 1.236 -14.157 1.00 12.28 381 ASN A O 1
ATOM 1255 N N . ALA A 1 83 ? -50.614 1.705 -15.055 1.00 10.65 382 ALA A N 1
ATOM 1256 C CA . ALA A 1 83 ? -50.036 0.410 -14.740 1.00 12.55 382 ALA A CA 1
ATOM 1257 C C . ALA A 1 83 ? -49.654 0.247 -13.278 1.00 13.47 382 ALA A C 1
ATOM 1258 O O . ALA A 1 83 ? -49.217 -0.840 -12.897 1.00 16.04 382 ALA A O 1
ATOM 1265 N N . GLY A 1 84 ? -49.830 1.257 -12.448 1.00 12.36 383 GLY A N 1
ATOM 1266 C CA . GLY A 1 84 ? -49.576 1.121 -11.019 1.00 13.03 383 GLY A CA 1
ATOM 1267 C C . GLY A 1 84 ? -48.156 1.465 -10.623 1.00 11.68 383 GLY A C 1
ATOM 1268 O O . GLY A 1 84 ? -47.352 1.975 -11.415 1.00 11.24 383 GLY A O 1
ATOM 1272 N N . GLN A 1 85 ? -47.844 1.197 -9.353 1.00 12.68 384 GLN A N 1
ATOM 1273 C CA . GLN A 1 85 ? -46.565 1.627 -8.805 1.00 13.43 384 GLN A CA 1
ATOM 1274 C C . GLN A 1 85 ? -45.410 0.744 -9.252 1.00 12.44 384 GLN A C 1
ATOM 1275 O O . GLN A 1 85 ? -44.275 1.217 -9.372 1.00 14.45 384 GLN A O 1
ATOM 1289 N N . THR A 1 86 ? -45.664 -0.546 -9.466 1.00 12.59 385 THR A N 1
ATOM 1290 C CA . THR A 1 86 ? -44.649 -1.499 -9.908 1.00 13.01 385 THR A CA 1
ATOM 1291 C C . THR A 1 86 ? -45.028 -1.969 -11.305 1.00 12.75 385 THR A C 1
ATOM 1292 O O . THR A 1 86 ? -46.125 -2.496 -11.504 1.00 14.14 385 THR A O 1
ATOM 1303 N N . VAL A 1 87 ? -44.139 -1.773 -12.268 1.00 11.39 386 VAL A N 1
ATOM 1304 C CA . VAL A 1 87 ? -44.485 -1.964 -13.669 1.00 11.43 386 VAL A CA 1
ATOM 1305 C C . VAL A 1 87 ? -43.508 -2.937 -14.311 1.00 11.33 386 VAL A C 1
ATOM 1306 O O . VAL A 1 87 ? -42.285 -2.755 -14.243 1.00 12.57 386 VAL A O 1
ATOM 1319 N N . THR A 1 88 ? -44.047 -3.968 -14.946 1.00 10.39 387 THR A N 1
ATOM 1320 C CA . THR A 1 88 ? -43.246 -4.925 -15.680 1.00 10.67 387 THR A CA 1
ATOM 1321 C C . THR A 1 88 ? -43.354 -4.630 -17.167 1.00 9.77 387 THR A C 1
ATOM 1322 O O . THR A 1 88 ? -44.427 -4.790 -17.768 1.00 11.14 387 THR A O 1
ATOM 1333 N N . ILE A 1 89 ? -42.235 -4.245 -17.751 1.00 9.83 388 ILE A N 1
ATOM 1334 C CA . ILE A 1 89 ? -42.147 -3.869 -19.155 1.00 9.29 388 ILE A CA 1
ATOM 1335 C C . ILE A 1 89 ? -41.452 -4.993 -19.905 1.00 9.10 388 ILE A C 1
ATOM 1336 O O . ILE A 1 89 ? -40.411 -5.485 -19.471 1.00 10.06 388 ILE A O 1
ATOM 1352 N N . ILE A 1 90 ? -42.032 -5.386 -21.027 1.00 8.29 389 ILE A N 1
ATOM 1353 C CA . ILE A 1 90 ? -41.382 -6.281 -21.987 1.00 8.10 389 ILE A CA 1
ATOM 1354 C C . ILE A 1 90 ? -40.876 -5.368 -23.097 1.00 7.71 389 ILE A C 1
ATOM 1355 O O . ILE A 1 90 ? -41.675 -4.724 -23.790 1.00 8.63 389 ILE A O 1
ATOM 1371 N N . ALA A 1 91 ? -39.543 -5.315 -23.278 1.00 7.97 390 ALA A N 1
ATOM 1372 C CA . ALA A 1 91 ? -38.900 -4.410 -24.212 1.00 8.53 390 ALA A CA 1
ATOM 1373 C C . ALA A 1 91 ? -38.017 -5.205 -25.158 1.00 7.86 390 ALA A C 1
ATOM 1374 O O . ALA A 1 91 ? -37.437 -6.247 -24.791 1.00 8.88 390 ALA A O 1
ATOM 1381 N N . GLN A 1 92 ? -37.883 -4.705 -26.382 1.00 8.11 391 GLN A N 1
ATOM 1382 C CA . GLN A 1 92 ? -37.035 -5.346 -27.385 1.00 7.91 391 GLN A CA 1
ATOM 1383 C C . GLN A 1 92 ? -36.179 -4.278 -28.051 1.00 8.04 391 GLN A C 1
ATOM 1384 O O . GLN A 1 92 ? -36.704 -3.289 -28.589 1.00 7.97 391 GLN A O 1
ATOM 1398 N N . TYR A 1 93 ? -34.848 -4.450 -28.019 1.00 8.20 392 TYR A N 1
ATOM 1399 C CA . TYR A 1 93 ? -33.910 -3.380 -28.390 1.00 7.98 392 TYR A CA 1
ATOM 1400 C C . TYR A 1 93 ? -33.757 -3.330 -29.900 1.00 7.90 392 TYR A C 1
ATOM 1401 O O . TYR A 1 93 ? -33.280 -4.309 -30.499 1.00 8.79 392 TYR A O 1
ATOM 1419 N N . LYS A 1 94 ? -34.168 -2.230 -30.521 1.00 8.14 393 LYS A N 1
ATOM 1420 C CA . LYS A 1 94 ? -34.174 -2.117 -31.979 1.00 8.41 393 LYS A CA 1
ATOM 1421 C C . LYS A 1 94 ? -33.618 -0.739 -32.364 1.00 9.33 393 LYS A C 1
ATOM 1422 O O . LYS A 1 94 ? -34.329 0.107 -32.916 1.00 9.62 393 LYS A O 1
ATOM 1441 N N . PRO A 1 95 ? -32.334 -0.506 -32.081 1.00 9.71 394 PRO A N 1
ATOM 1442 C CA . PRO A 1 95 ? -31.776 0.839 -32.324 1.00 10.11 394 PRO A CA 1
ATOM 1443 C C . PRO A 1 95 ? -31.740 1.244 -33.786 1.00 10.95 394 PRO A C 1
ATOM 1444 O O . PRO A 1 95 ? -31.849 2.456 -34.067 1.00 12.02 394 PRO A O 1
ATOM 1455 N N . GLU A 1 96 ? -31.579 0.297 -34.719 1.00 10.44 395 GLU A N 1
ATOM 1456 C CA . GLU A 1 96 ? -31.538 0.684 -36.125 1.00 11.32 395 GLU A CA 1
ATOM 1457 C C . GLU A 1 96 ? -32.922 1.087 -36.608 1.00 11.12 395 GLU A C 1
ATOM 1458 O O . GLU A 1 96 ? -33.075 2.129 -37.281 1.00 12.85 395 GLU A O 1
ATOM 1470 N N . GLU A 1 97 ? -33.949 0.323 -36.215 1.00 10.80 396 GLU A N 1
ATOM 1471 C CA . GLU A 1 97 ? -35.308 0.710 -36.578 1.00 12.61 396 GLU A CA 1
ATOM 1472 C C . GLU A 1 97 ? -35.680 2.044 -35.937 1.00 13.53 396 GLU A C 1
ATOM 1473 O O . GLU A 1 97 ? -36.262 2.932 -36.586 1.00 14.80 396 GLU A O 1
ATOM 1485 N N . TYR A 1 98 ? -35.289 2.240 -34.687 1.00 12.50 397 TYR A N 1
ATOM 1486 C CA . TYR A 1 98 ? -35.551 3.514 -34.037 1.00 13.67 397 TYR A CA 1
ATOM 1487 C C . TYR A 1 98 ? -34.964 4.660 -34.867 1.00 16.09 397 TYR A C 1
ATOM 1488 O O . TYR A 1 98 ? -35.624 5.684 -35.118 1.00 16.65 397 TYR A O 1
ATOM 1506 N N . SER A 1 99 ? -33.699 4.533 -35.277 1.00 16.49 398 SER A N 1
ATOM 1507 C CA . SER A 1 99 ? -33.047 5.613 -36.019 1.00 19.31 398 SER A CA 1
ATOM 1508 C C . SER A 1 99 ? -33.715 5.840 -37.357 1.00 20.43 398 SER A C 1
ATOM 1509 O O . SER A 1 99 ? -33.814 6.990 -37.820 1.00 22.01 398 SER A O 1
ATOM 1517 N N . ARG A 1 100 ? -34.149 4.766 -38.009 1.00 21.75 399 ARG A N 1
ATOM 1518 C CA . ARG A 1 100 ? -34.839 4.900 -39.284 1.00 23.82 399 ARG A CA 1
ATOM 1519 C C . ARG A 1 100 ? -36.056 5.799 -39.161 1.00 22.82 399 ARG A C 1
ATOM 1520 O O . ARG A 1 100 ? -36.362 6.571 -40.079 1.00 23.69 399 ARG A O 1
ATOM 1541 N N . PHE A 1 101 ? -36.789 5.688 -38.059 1.00 21.40 400 PHE A N 1
ATOM 1542 C CA . PHE A 1 101 ? -38.009 6.469 -37.948 1.00 22.36 400 PHE A CA 1
ATOM 1543 C C . PHE A 1 101 ? -37.795 7.830 -37.300 1.00 23.39 400 PHE A C 1
ATOM 1544 O O . PHE A 1 101 ? -38.557 8.763 -37.571 1.00 26.91 400 PHE A O 1
ATOM 1561 N N . GLU A 1 102 ? -36.781 7.972 -36.459 1.00 21.26 401 GLU A N 1
ATOM 1562 C CA . GLU A 1 102 ? -36.677 9.114 -35.581 1.00 21.75 401 GLU A CA 1
ATOM 1563 C C . GLU A 1 102 ? -35.468 9.980 -35.938 1.00 24.10 401 GLU A C 1
ATOM 1564 O O . GLU A 1 102 ? -35.488 11.199 -35.764 1.00 26.44 401 GLU A O 1
ATOM 1576 N N . ASP B 1 7 ? -58.625 5.979 -27.799 1.00 33.00 306 ASP B N 1
ATOM 1577 C CA . ASP B 1 7 ? -59.787 5.716 -28.637 1.00 32.11 306 ASP B CA 1
ATOM 1578 C C . ASP B 1 7 ? -59.417 5.544 -30.109 1.00 29.32 306 ASP B C 1
ATOM 1579 O O . ASP B 1 7 ? -60.166 4.937 -30.873 1.00 31.28 306 ASP B O 1
ATOM 1587 N N . ILE B 1 8 ? -58.264 6.048 -30.521 1.00 24.52 307 ILE B N 1
ATOM 1588 C CA . ILE B 1 8 ? -57.879 6.002 -31.927 1.00 19.97 307 ILE B CA 1
ATOM 1589 C C . ILE B 1 8 ? -56.781 4.959 -32.092 1.00 17.40 307 ILE B C 1
ATOM 1590 O O . ILE B 1 8 ? -55.701 5.098 -31.502 1.00 19.89 307 ILE B O 1
ATOM 1606 N N . PRO B 1 9 ? -57.018 3.918 -32.876 1.00 15.10 308 PRO B N 1
ATOM 1607 C CA . PRO B 1 9 ? -55.999 2.892 -33.092 1.00 13.72 308 PRO B CA 1
ATOM 1608 C C . PRO B 1 9 ? -54.879 3.367 -34.010 1.00 10.78 308 PRO B C 1
ATOM 1609 O O . PRO B 1 9 ? -54.979 4.351 -34.740 1.00 11.24 308 PRO B O 1
ATOM 1620 N N . ARG B 1 10 ? -53.800 2.577 -33.989 1.00 9.76 309 ARG B N 1
ATOM 1621 C CA . ARG B 1 10 ? -52.645 2.807 -34.859 1.00 10.24 309 ARG B CA 1
ATOM 1622 C C . ARG B 1 10 ? -52.929 2.393 -36.295 1.00 9.58 309 ARG B C 1
ATOM 1623 O O . ARG B 1 10 ? -52.448 3.030 -37.237 1.00 10.22 309 ARG B O 1
ATOM 1644 N N . GLU B 1 11 ? -53.615 1.293 -36.480 1.00 10.23 310 GLU B N 1
ATOM 1645 C CA . GLU B 1 11 ? -53.811 0.738 -37.802 1.00 10.28 310 GLU B CA 1
ATOM 1646 C C . GLU B 1 11 ? -54.964 1.442 -38.521 1.00 9.51 310 GLU B C 1
ATOM 1647 O O . GLU B 1 11 ? -55.736 2.193 -37.903 1.00 10.02 310 GLU B O 1
ATOM 1659 N N . PRO B 1 12 ? -55.057 1.291 -39.841 1.00 9.86 311 PRO B N 1
ATOM 1660 C CA . PRO B 1 12 ? -56.096 2.020 -40.573 1.00 9.54 311 PRO B CA 1
ATOM 1661 C C . PRO B 1 12 ? -57.482 1.693 -40.037 1.00 10.44 311 PRO B C 1
ATOM 1662 O O . PRO B 1 12 ? -57.754 0.570 -39.585 1.00 10.94 311 PRO B O 1
ATOM 1673 N N . ARG B 1 13 ? -58.371 2.680 -40.145 1.00 10.61 312 ARG B N 1
ATOM 1674 C CA . ARG B 1 13 ? -59.760 2.549 -39.718 1.00 11.42 312 ARG B CA 1
ATOM 1675 C C . ARG B 1 13 ? -60.703 3.149 -40.771 1.00 11.59 312 ARG B C 1
ATOM 1676 O O . ARG B 1 13 ? -60.282 3.938 -41.617 1.00 11.50 312 ARG B O 1
ATOM 1697 N N A ARG B 1 14 ? -61.965 2.704 -40.780 0.62 12.21 313 ARG B N 1
ATOM 1698 N N B ARG B 1 14 ? -61.928 2.660 -40.702 0.38 13.45 313 ARG B N 1
ATOM 1699 C CA A ARG B 1 14 ? -62.932 3.106 -41.809 0.62 12.48 313 ARG B CA 1
ATOM 1700 C CA B ARG B 1 14 ? -62.999 3.103 -41.585 0.38 14.90 313 ARG B CA 1
ATOM 1701 C C A ARG B 1 14 ? -64.065 3.894 -41.171 0.62 12.40 313 ARG B C 1
ATOM 1702 C C B ARG B 1 14 ? -63.927 4.043 -40.829 0.38 14.08 313 ARG B C 1
ATOM 1703 O O A ARG B 1 14 ? -64.809 3.360 -40.345 0.62 10.99 313 ARG B O 1
ATOM 1704 O O B ARG B 1 14 ? -64.273 3.803 -39.661 0.38 13.02 313 ARG B O 1
ATOM 1745 N N A ILE B 1 15 ? -64.205 5.154 -41.574 0.62 12.94 314 ILE B N 1
ATOM 1746 N N B ILE B 1 15 ? -64.300 5.127 -41.508 0.38 14.01 314 ILE B N 1
ATOM 1747 C CA A ILE B 1 15 ? -65.158 6.084 -40.984 0.62 14.06 314 ILE B CA 1
ATOM 1748 C CA B ILE B 1 15 ? -65.153 6.172 -40.962 0.38 15.62 314 ILE B CA 1
ATOM 1749 C C A ILE B 1 15 ? -66.150 6.521 -42.054 0.62 14.33 314 ILE B C 1
ATOM 1750 C C B ILE B 1 15 ? -66.150 6.554 -42.044 0.38 15.39 314 ILE B C 1
ATOM 1751 O O A ILE B 1 15 ? -65.754 6.870 -43.167 0.62 15.05 314 ILE B O 1
ATOM 1752 O O B ILE B 1 15 ? -65.758 6.846 -43.177 0.38 15.69 314 ILE B O 1
ATOM 1783 N N . VAL B 1 16 ? -67.430 6.576 -41.700 1.00 15.21 315 VAL B N 1
ATOM 1784 C CA . VAL B 1 16 ? -68.483 6.980 -42.629 1.00 17.56 315 VAL B CA 1
ATOM 1785 C C . VAL B 1 16 ? -69.079 8.275 -42.115 1.00 18.90 315 VAL B C 1
ATOM 1786 O O . VAL B 1 16 ? -69.578 8.322 -40.986 1.00 21.21 315 VAL B O 1
ATOM 1799 N N . ILE B 1 17 ? -69.059 9.326 -42.934 1.00 17.83 316 ILE B N 1
ATOM 1800 C CA . ILE B 1 17 ? -69.661 10.572 -42.488 1.00 18.77 316 ILE B CA 1
ATOM 1801 C C . ILE B 1 17 ? -70.562 11.170 -43.554 1.00 18.34 316 ILE B C 1
ATOM 1802 O O . ILE B 1 17 ? -70.491 10.846 -44.737 1.00 19.56 316 ILE B O 1
ATOM 1818 N N . HIS B 1 18 ? -71.392 12.101 -43.107 1.00 17.05 317 HIS B N 1
ATOM 1819 C CA . HIS B 1 18 ? -72.417 12.707 -43.940 1.00 17.39 317 HIS B CA 1
ATOM 1820 C C . HIS B 1 18 ? -72.125 14.181 -44.113 1.00 16.86 317 HIS B C 1
ATOM 1821 O O . HIS B 1 18 ? -71.922 14.909 -43.132 1.00 18.44 317 HIS B O 1
ATOM 1835 N N . ARG B 1 19 ? -72.159 14.624 -45.357 1.00 15.84 318 ARG B N 1
ATOM 1836 C CA . ARG B 1 19 ? -71.895 16.013 -45.675 1.00 14.29 318 ARG B CA 1
ATOM 1837 C C . ARG B 1 19 ? -73.008 16.917 -45.166 1.00 15.37 318 ARG B C 1
ATOM 1838 O O . ARG B 1 19 ? -74.186 16.557 -45.156 1.00 16.77 318 ARG B O 1
ATOM 1859 N N . GLY B 1 20 ? -72.618 18.128 -44.763 1.00 15.31 319 GLY B N 1
ATOM 1860 C CA . GLY B 1 20 ? -73.547 19.159 -44.364 1.00 16.66 319 GLY B CA 1
ATOM 1861 C C . GLY B 1 20 ? -73.157 20.534 -44.853 1.00 15.72 319 GLY B C 1
ATOM 1862 O O . GLY B 1 20 ? -72.402 20.700 -45.814 1.00 14.93 319 GLY B O 1
ATOM 1866 N N . SER B 1 21 ? -73.681 21.552 -44.184 1.00 14.31 320 SER B N 1
ATOM 1867 C CA . SER B 1 21 ? -73.519 22.918 -44.675 1.00 14.16 320 SER B CA 1
ATOM 1868 C C . SER B 1 21 ? -72.096 23.450 -44.493 1.00 12.82 320 SER B C 1
ATOM 1869 O O . SER B 1 21 ? -71.788 24.537 -44.999 1.00 13.19 320 SER B O 1
ATOM 1877 N N . THR B 1 22 ? -71.244 22.715 -43.776 1.00 13.00 321 THR B N 1
ATOM 1878 C CA . THR B 1 22 ? -69.819 22.995 -43.652 1.00 13.51 321 THR B CA 1
ATOM 1879 C C . THR B 1 22 ? -68.989 21.899 -44.312 1.00 12.12 321 THR B C 1
ATOM 1880 O O . THR B 1 22 ? -67.869 21.600 -43.879 1.00 12.13 321 THR B O 1
ATOM 1891 N N . GLY B 1 23 ? -69.534 21.302 -45.368 1.00 12.18 322 GLY B N 1
ATOM 1892 C CA . GLY B 1 23 ? -68.831 20.227 -46.053 1.00 12.02 322 GLY B CA 1
ATOM 1893 C C . GLY B 1 23 ? -68.724 19.013 -45.157 1.00 11.89 322 GLY B C 1
ATOM 1894 O O . GLY B 1 23 ? -69.673 18.642 -44.456 1.00 13.05 322 GLY B O 1
ATOM 1898 N N . LEU B 1 24 ? -67.566 18.363 -45.191 1.00 10.82 323 LEU B N 1
ATOM 1899 C CA . LEU B 1 24 ? -67.313 17.211 -44.346 1.00 11.27 323 LEU B CA 1
ATOM 1900 C C . LEU B 1 24 ? -66.750 17.594 -42.984 1.00 11.41 323 LEU B C 1
ATOM 1901 O O . LEU B 1 24 ? -66.535 16.705 -42.139 1.00 13.32 323 LEU B O 1
ATOM 1917 N N . GLY B 1 25 ? -66.531 18.889 -42.745 1.00 11.11 324 GLY B N 1
ATOM 1918 C CA . GLY B 1 25 ? -66.068 19.322 -41.450 1.00 10.93 324 GLY B CA 1
ATOM 1919 C C . GLY B 1 25 ? -64.600 19.120 -41.178 1.00 10.69 324 GLY B C 1
ATOM 1920 O O . GLY B 1 25 ? -64.203 18.995 -40.009 1.00 11.99 324 GLY B O 1
ATOM 1924 N N . PHE B 1 26 ? -63.772 19.098 -42.212 1.00 9.68 325 PHE B N 1
ATOM 1925 C CA . PHE B 1 26 ? -62.332 19.018 -42.030 1.00 9.81 325 PHE B CA 1
ATOM 1926 C C . PHE B 1 26 ? -61.642 19.545 -43.270 1.00 10.23 325 PHE B C 1
ATOM 1927 O O . PHE B 1 26 ? -62.238 19.640 -44.342 1.00 10.60 325 PHE B O 1
ATOM 1944 N N . ASN B 1 27 ? -60.372 19.914 -43.076 1.00 9.96 326 ASN B N 1
ATOM 1945 C CA . ASN B 1 27 ? -59.496 20.438 -44.113 1.00 9.66 326 ASN B CA 1
ATOM 1946 C C . ASN B 1 27 ? -58.293 19.516 -44.275 1.00 9.54 326 ASN B C 1
ATOM 1947 O O . ASN B 1 27 ? -57.936 18.777 -43.365 1.00 10.50 326 ASN B O 1
ATOM 1958 N N . ILE B 1 28 ? -57.685 19.552 -45.459 1.00 9.48 327 ILE B N 1
ATOM 1959 C CA . ILE B 1 28 ? -56.558 18.698 -45.807 1.00 8.77 327 ILE B CA 1
ATOM 1960 C C . ILE B 1 28 ? -55.355 19.494 -46.314 1.00 8.53 327 ILE B C 1
ATOM 1961 O O . ILE B 1 28 ? -55.473 20.551 -46.954 1.00 9.36 327 ILE B O 1
ATOM 1977 N N . VAL B 1 29 ? -54.174 18.938 -46.054 1.00 8.11 328 VAL B N 1
ATOM 1978 C CA . VAL B 1 29 ? -52.903 19.406 -46.578 1.00 8.64 328 VAL B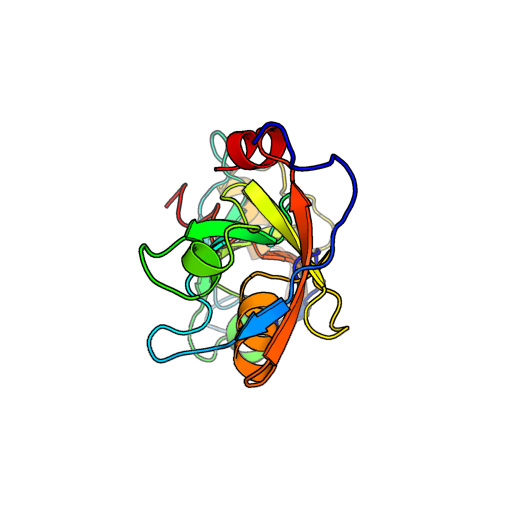 CA 1
ATOM 1979 C C . VAL B 1 29 ? -52.180 18.215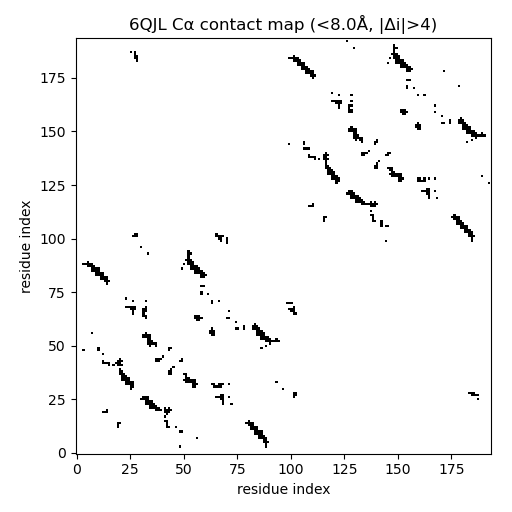 -47.188 1.00 8.57 328 VAL B C 1
ATOM 1980 O O . VAL B 1 29 ? -52.605 17.062 -47.050 1.00 8.76 328 VAL B O 1
ATOM 1993 N N . GLY B 1 30 ? -51.038 18.493 -47.823 1.00 9.08 329 GLY B N 1
ATOM 1994 C CA . GLY B 1 30 ? -50.203 17.448 -48.372 1.00 9.33 329 GLY B CA 1
ATOM 1995 C C . GLY B 1 30 ? -50.463 17.105 -49.821 1.00 8.42 329 GLY B C 1
ATOM 1996 O O . GLY B 1 30 ? -50.870 17.952 -50.623 1.00 9.59 329 GLY B O 1
ATOM 2000 N N . GLY B 1 31 ? -50.176 15.863 -50.167 1.00 8.94 330 GLY B N 1
ATOM 2001 C CA . GLY B 1 31 ? -50.195 15.460 -51.553 1.00 8.88 330 GLY B CA 1
ATOM 2002 C C . GLY B 1 31 ? -49.022 15.978 -52.350 1.00 8.25 330 GLY B C 1
ATOM 2003 O O . GLY B 1 31 ? -49.148 16.180 -53.561 1.00 9.00 330 GLY B O 1
ATOM 2007 N N . GLU B 1 32 ? -47.880 16.180 -51.696 1.00 8.20 331 GLU B N 1
ATOM 2008 C CA . GLU B 1 32 ? -46.707 16.701 -52.393 1.00 8.49 331 GLU B CA 1
ATOM 2009 C C . GLU B 1 32 ? -45.454 16.191 -51.713 1.00 8.94 331 GLU B C 1
ATOM 2010 O O . GLU B 1 32 ? -45.458 15.927 -50.511 1.00 9.74 331 GLU B O 1
ATOM 2022 N N . GLY B 1 33 ? -44.400 15.991 -52.502 1.00 9.02 332 GLY B N 1
ATOM 2023 C CA . GLY B 1 33 ? -43.164 15.497 -51.928 1.00 9.62 332 GLY B CA 1
ATOM 2024 C C . GLY B 1 33 ? -43.405 14.168 -51.227 1.00 9.81 332 GLY B C 1
ATOM 2025 O O . GLY B 1 33 ? -44.001 13.239 -51.791 1.00 10.36 332 GLY B O 1
ATOM 2029 N N . GLY B 1 34 ? -42.905 14.048 -50.001 1.00 10.79 333 GLY B N 1
ATOM 2030 C CA . GLY B 1 34 ? -43.091 12.838 -49.234 1.00 11.35 333 GLY B CA 1
ATOM 2031 C C . GLY B 1 34 ? -44.349 12.803 -48.400 1.00 11.30 333 GLY B C 1
ATOM 2032 O O . GLY B 1 34 ? -44.552 11.845 -47.637 1.00 12.98 333 GLY B O 1
ATOM 2036 N N . GLU B 1 35 ? -45.203 13.816 -48.514 1.00 9.91 334 GLU B N 1
ATOM 2037 C CA . GLU B 1 35 ? -46.374 13.960 -47.668 1.00 9.46 334 GLU B CA 1
ATOM 2038 C C . GLU B 1 35 ? -47.629 13.527 -48.407 1.00 8.86 334 GLU B C 1
ATOM 2039 O O . GLU B 1 35 ? -47.993 14.115 -49.436 1.00 8.75 334 GLU B O 1
ATOM 2051 N N . GLY B 1 36 ? -48.312 12.526 -47.855 1.00 9.31 335 GLY B N 1
ATOM 2052 C CA . GLY B 1 36 ? -49.639 12.154 -48.319 1.00 8.63 335 GLY B CA 1
ATOM 2053 C C . GLY B 1 36 ? -50.697 13.164 -47.898 1.00 7.97 335 GLY B C 1
ATOM 2054 O O . GLY B 1 36 ? -50.396 14.312 -47.535 1.00 8.26 335 GLY B O 1
ATOM 2058 N N . ILE B 1 37 ? -51.966 12.765 -47.985 1.00 7.37 336 ILE B N 1
ATOM 2059 C CA . ILE B 1 37 ? -53.085 13.654 -47.686 1.00 7.46 336 ILE B CA 1
ATOM 2060 C C . ILE B 1 37 ? -53.394 13.571 -46.204 1.00 7.05 336 ILE B C 1
ATOM 2061 O O . ILE B 1 37 ? -53.764 12.501 -45.709 1.00 8.31 336 ILE B O 1
ATOM 2077 N N . PHE B 1 38 ? -53.221 14.676 -45.496 1.00 7.31 337 PHE B N 1
ATOM 2078 C CA . PHE B 1 38 ? -53.439 14.721 -44.057 1.00 7.65 337 PHE B CA 1
ATOM 2079 C C . PHE B 1 38 ? -54.556 15.683 -43.688 1.00 7.83 337 PHE B C 1
ATOM 2080 O O . PHE B 1 38 ? -54.681 16.767 -44.268 1.00 8.24 337 PHE B O 1
ATOM 2097 N N . ILE B 1 39 ? -55.282 15.324 -42.638 1.00 8.27 338 ILE B N 1
ATOM 2098 C CA . ILE B 1 39 ? -56.254 16.227 -42.049 1.00 8.43 338 ILE B CA 1
ATOM 2099 C C . ILE B 1 39 ? -55.528 17.270 -41.206 1.00 8.75 338 ILE B C 1
ATOM 2100 O O . ILE B 1 39 ? -54.778 16.952 -40.281 1.00 10.56 338 ILE B O 1
ATOM 2116 N N . SER B 1 40 ? -55.749 18.540 -41.538 1.00 9.03 339 SER B N 1
ATOM 2117 C CA . SER B 1 40 ? -55.093 19.651 -40.884 1.00 11.75 339 SER B CA 1
ATOM 2118 C C . SER B 1 40 ? -55.977 20.328 -39.859 1.00 12.18 339 SER B C 1
ATOM 2119 O O . SER B 1 40 ? -55.467 21.137 -39.085 1.00 14.78 339 SER B O 1
ATOM 2127 N N . PHE B 1 41 ? -57.284 20.076 -39.865 1.00 10.50 340 PHE B N 1
ATOM 2128 C CA . PHE B 1 41 ? -58.234 20.807 -39.045 1.00 11.26 340 PHE B CA 1
ATOM 2129 C C . PHE B 1 41 ? -59.543 20.037 -39.003 1.00 10.36 340 PHE B C 1
ATOM 2130 O O . PHE B 1 41 ? -59.993 19.540 -40.034 1.00 10.40 340 PHE B O 1
ATOM 2147 N N . ILE B 1 42 ? -60.132 19.953 -37.808 1.00 11.80 341 ILE B N 1
ATOM 2148 C CA . ILE B 1 42 ? -61.448 19.365 -37.575 1.00 12.41 341 ILE B CA 1
ATOM 2149 C C . ILE B 1 42 ? -62.346 20.496 -37.076 1.00 12.81 341 ILE B C 1
ATOM 2150 O O . ILE B 1 42 ? -62.056 21.122 -36.046 1.00 13.64 341 ILE B O 1
ATOM 2166 N N . LEU B 1 43 ? -63.437 20.761 -37.793 1.00 12.48 342 LEU B N 1
ATOM 2167 C CA . LEU B 1 43 ? -64.386 21.797 -37.395 1.00 14.63 342 LEU B CA 1
ATOM 2168 C C . LEU B 1 43 ? -65.292 21.293 -36.252 1.00 16.49 342 LEU B C 1
ATOM 2169 O O . LEU B 1 43 ? -65.961 20.265 -36.373 1.00 18.76 342 LEU B O 1
ATOM 2185 N N . ALA B 1 44 ? -65.359 22.052 -35.166 1.00 19.92 343 ALA B N 1
ATOM 2186 C CA . ALA B 1 44 ? -66.195 21.659 -34.035 1.00 22.76 343 ALA B CA 1
ATOM 2187 C C . ALA B 1 44 ? -67.648 21.502 -34.475 1.00 24.32 343 ALA B C 1
ATOM 2188 O O . ALA B 1 44 ? -68.195 22.357 -35.173 1.00 25.72 343 ALA B O 1
ATOM 2195 N N . GLY B 1 45 ? -68.243 20.363 -34.133 1.00 24.67 344 GLY B N 1
ATOM 2196 C CA . GLY B 1 45 ? -69.637 20.121 -34.435 1.00 25.20 344 GLY B CA 1
ATOM 2197 C C . GLY B 1 45 ? -69.937 19.734 -35.863 1.00 25.87 344 GLY B C 1
ATOM 2198 O O . GLY B 1 45 ? -71.115 19.516 -36.191 1.00 27.32 344 GLY B O 1
ATOM 2202 N N . GLY B 1 46 ? -68.926 19.641 -36.723 1.00 24.29 345 GLY B N 1
ATOM 2203 C CA . GLY B 1 46 ? -69.134 19.168 -38.065 1.00 22.95 345 GLY B CA 1
ATOM 2204 C C . GLY B 1 46 ? -69.154 17.657 -38.125 1.00 21.82 345 GLY B C 1
ATOM 2205 O O . GLY B 1 46 ? -68.985 16.950 -37.118 1.00 21.58 345 GLY B O 1
ATOM 2209 N N . PRO B 1 47 ? -69.382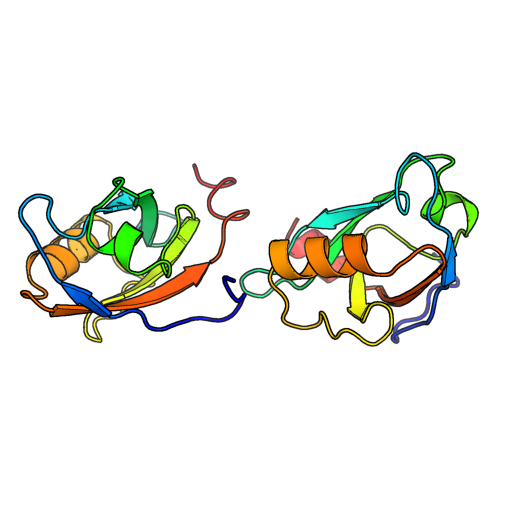 17.133 -39.332 1.00 20.82 346 PRO B N 1
ATOM 2210 C CA . PRO B 1 47 ? -69.558 15.672 -39.469 1.00 21.03 346 PRO B CA 1
ATOM 2211 C C . PRO B 1 47 ? -68.355 14.854 -39.030 1.00 20.71 346 PRO B C 1
ATOM 2212 O O . PRO B 1 47 ? -68.513 13.779 -38.439 1.00 21.20 346 PRO B O 1
ATOM 2223 N N . ALA B 1 48 ? -67.145 15.327 -39.323 1.00 20.06 347 ALA B N 1
ATOM 2224 C CA . ALA B 1 48 ? -65.954 14.610 -38.888 1.00 19.34 347 ALA B CA 1
ATOM 2225 C C . ALA B 1 48 ? -65.865 14.609 -37.374 1.00 20.18 347 ALA B C 1
ATOM 2226 O O . ALA B 1 48 ? -65.644 13.563 -36.750 1.00 21.77 347 ALA B O 1
ATOM 2233 N N . ASP B 1 49 ? -66.052 15.778 -36.766 1.00 20.70 348 ASP B N 1
ATOM 2234 C CA . ASP B 1 49 ? -66.043 15.873 -35.311 1.00 23.06 348 ASP B CA 1
ATOM 2235 C C . ASP B 1 49 ? -67.077 14.949 -34.695 1.00 25.94 348 ASP B C 1
ATOM 2236 O O . ASP B 1 49 ? -66.769 14.174 -33.782 1.00 26.25 348 ASP B O 1
ATOM 2245 N N . LEU B 1 50 ? -68.317 15.010 -35.176 1.00 27.04 349 LEU B N 1
ATOM 2246 C CA . LEU B 1 50 ? -69.376 14.254 -34.513 1.00 29.09 349 LEU B CA 1
ATOM 2247 C C . LEU B 1 50 ? -69.196 12.745 -34.649 1.00 29.09 349 LEU B C 1
ATOM 2248 O O . LEU B 1 50 ? -69.708 12.001 -33.809 1.00 30.71 349 LEU B O 1
ATOM 2264 N N . SER B 1 51 ? -68.469 12.272 -35.664 1.00 28.33 350 SER B N 1
ATOM 2265 C CA . SER B 1 51 ? -68.154 10.850 -35.725 1.00 27.96 350 SER B CA 1
ATOM 2266 C C . SER B 1 51 ? -67.364 10.443 -34.490 1.00 28.60 350 SER B C 1
ATOM 2267 O O . SER B 1 51 ? -67.547 9.326 -33.986 1.00 29.15 350 SER B O 1
ATOM 2275 N N . GLY B 1 52 ? -66.523 11.334 -33.968 1.00 28.53 351 GLY B N 1
ATOM 2276 C CA . GLY B 1 52 ? -65.607 10.959 -32.911 1.00 28.70 351 GLY B CA 1
ATOM 2277 C C . GLY B 1 52 ? -64.539 10.028 -33.414 1.00 28.14 351 GLY B C 1
ATOM 2278 O O . GLY B 1 52 ? -63.869 9.365 -32.612 1.00 30.30 351 GLY B O 1
ATOM 2282 N N . GLU B 1 53 ? -64.347 9.973 -34.731 1.00 25.70 352 GLU B N 1
ATOM 2283 C CA . GLU B 1 53 ? -63.504 8.970 -35.345 1.00 23.68 352 GLU B CA 1
ATOM 2284 C C . GLU B 1 53 ? -62.414 9.539 -36.248 1.00 21.31 352 GLU B C 1
ATOM 2285 O O . GLU B 1 53 ? -61.702 8.752 -36.878 1.00 22.39 352 GLU B O 1
ATOM 2296 N N . LEU B 1 54 ? -62.290 10.871 -36.376 1.00 18.70 353 LEU B N 1
ATOM 2297 C CA . LEU B 1 54 ? -61.263 11.492 -37.222 1.00 16.34 353 LEU B CA 1
ATOM 2298 C C . LEU B 1 54 ? -60.534 12.598 -36.466 1.00 15.59 353 LEU B C 1
ATOM 2299 O O . LEU B 1 54 ? -61.129 13.302 -35.645 1.00 17.08 353 LEU B O 1
ATOM 2315 N N . ARG B 1 55 ? -59.242 12.772 -36.777 1.00 14.08 354 ARG B N 1
ATOM 2316 C CA . ARG B 1 55 ? -58.397 13.704 -36.039 1.00 13.94 354 ARG B CA 1
ATOM 2317 C C . ARG B 1 55 ? -57.433 14.451 -36.963 1.00 11.76 354 ARG B C 1
ATOM 2318 O O . ARG B 1 55 ? -57.006 13.937 -37.990 1.00 11.73 354 ARG B O 1
ATOM 2339 N N . LYS B 1 56 ? -57.040 15.653 -36.536 1.00 12.11 355 LYS B N 1
ATOM 2340 C CA . LYS B 1 56 ? -55.870 16.308 -37.107 1.00 12.35 355 LYS B CA 1
ATOM 2341 C C . LYS B 1 56 ? -54.685 15.338 -37.032 1.00 10.91 355 LYS B C 1
ATOM 2342 O O . LYS B 1 56 ? -54.415 14.746 -35.983 1.00 12.70 355 LYS B O 1
ATOM 2361 N N . GLY B 1 57 ? -53.976 15.179 -38.152 1.00 10.34 356 GLY B N 1
ATOM 2362 C CA . GLY B 1 57 ? -52.880 14.235 -38.217 1.00 10.07 356 GLY B CA 1
ATOM 2363 C C . GLY B 1 57 ? -53.243 12.867 -38.748 1.00 9.07 356 GLY B C 1
ATOM 2364 O O . GLY B 1 57 ? -52.355 12.017 -38.900 1.00 9.51 356 GLY B O 1
ATOM 2368 N N . ASP B 1 58 ? -54.509 12.639 -39.042 1.00 9.06 357 ASP B N 1
ATOM 2369 C CA . ASP B 1 58 ? -54.910 11.468 -39.807 1.00 8.16 357 ASP B CA 1
ATOM 2370 C C . ASP B 1 58 ? -54.452 11.613 -41.254 1.00 7.66 357 ASP B C 1
ATOM 2371 O O . ASP B 1 58 ? -54.622 12.686 -41.857 1.00 9.12 357 ASP B O 1
ATOM 2380 N N . GLN B 1 59 ? -53.871 10.536 -41.793 1.00 7.58 358 GLN B N 1
ATOM 2381 C CA . GLN B 1 59 ? -53.636 10.439 -43.226 1.00 7.32 358 GLN B CA 1
ATOM 2382 C C . GLN B 1 59 ? -54.864 9.779 -43.846 1.00 7.70 358 GLN B C 1
ATOM 2383 O O . GLN B 1 59 ? -55.305 8.721 -43.377 1.00 8.37 358 GLN B O 1
ATOM 2397 N N . ILE B 1 60 ? -55.413 10.396 -44.887 1.00 7.11 359 ILE B N 1
ATOM 2398 C CA . ILE B 1 60 ? -56.514 9.814 -45.636 1.00 7.79 359 ILE B CA 1
ATOM 2399 C C . ILE B 1 60 ? -55.936 8.893 -46.692 1.00 7.78 359 ILE B C 1
ATOM 2400 O O . ILE B 1 60 ? -55.238 9.331 -47.610 1.00 9.03 359 ILE B O 1
ATOM 2416 N N . LEU B 1 61 ? -56.223 7.604 -46.551 1.00 7.90 360 LEU B N 1
ATOM 2417 C CA . LEU B 1 61 ? -55.729 6.610 -47.493 1.00 8.25 360 LEU B CA 1
ATOM 2418 C C . LEU B 1 61 ? -56.663 6.427 -48.682 1.00 8.26 360 LEU B C 1
ATOM 2419 O O . LEU B 1 61 ? -56.214 6.128 -49.786 1.00 9.44 360 LEU B O 1
ATOM 2435 N N . SER B 1 62 ? -57.974 6.512 -48.460 1.00 8.73 361 SER B N 1
ATOM 2436 C CA . SER B 1 62 ? -58.971 6.195 -49.467 1.00 10.05 361 SER B CA 1
ATOM 2437 C C . SER B 1 62 ? -60.242 6.973 -49.158 1.00 10.26 361 SER B C 1
ATOM 2438 O O . SER B 1 62 ? -60.589 7.179 -47.991 1.00 9.93 361 SER B O 1
ATOM 2446 N N . VAL B 1 63 ? -60.945 7.369 -50.217 1.00 9.83 362 VAL B N 1
ATOM 2447 C CA . VAL B 1 63 ? -62.247 8.027 -50.135 1.00 10.52 362 VAL B CA 1
ATOM 2448 C C . VAL B 1 63 ? -63.166 7.316 -51.108 1.00 11.51 362 VAL B C 1
ATOM 2449 O O . VAL B 1 63 ? -62.913 7.320 -52.311 1.00 12.71 362 VAL B O 1
ATOM 2462 N N . ASN B 1 64 ? -64.225 6.719 -50.592 1.00 11.84 363 ASN B N 1
ATOM 2463 C CA . ASN B 1 64 ? -65.157 5.944 -51.420 1.00 14.07 363 ASN B CA 1
ATOM 2464 C C . ASN B 1 64 ? -64.416 4.993 -52.359 1.00 15.38 363 ASN B C 1
ATOM 2465 O O . ASN B 1 64 ? -64.787 4.820 -53.518 1.00 17.40 363 ASN B O 1
ATOM 2476 N N . GLY B 1 65 ? -63.367 4.366 -51.847 1.00 15.97 364 GLY B N 1
ATOM 2477 C CA . GLY B 1 65 ? -62.607 3.424 -52.632 1.00 17.36 364 GLY B CA 1
ATOM 2478 C C . GLY B 1 65 ? -61.553 4.027 -53.543 1.00 18.57 364 GLY B C 1
ATOM 2479 O O . GLY B 1 65 ? -60.786 3.273 -54.148 1.00 22.10 364 GLY B O 1
ATOM 2483 N N . VAL B 1 66 ? -61.490 5.352 -53.678 1.00 18.05 365 VAL B N 1
ATOM 2484 C CA . VAL B 1 66 ? -60.454 6.011 -54.471 1.00 18.12 365 VAL B CA 1
ATOM 2485 C C . VAL B 1 66 ? -59.194 6.129 -53.609 1.00 15.16 365 VAL B C 1
ATOM 2486 O O . VAL B 1 66 ? -59.204 6.797 -52.576 1.00 13.14 365 VAL B O 1
ATOM 2499 N N . ASP B 1 67 ? -58.102 5.503 -54.048 1.00 15.39 366 ASP B N 1
ATOM 2500 C CA . ASP B 1 67 ? -56.843 5.509 -53.305 1.00 14.46 366 ASP B CA 1
ATOM 2501 C C . ASP B 1 67 ? -56.214 6.878 -53.418 1.00 11.99 366 ASP B C 1
ATOM 2502 O O . ASP B 1 67 ? -56.020 7.392 -54.522 1.00 13.82 366 ASP B O 1
ATOM 2511 N N . LEU B 1 68 ? -55.885 7.472 -52.273 1.00 10.34 367 LEU B N 1
ATOM 2512 C CA . LEU B 1 68 ? -55.280 8.796 -52.235 1.00 9.60 367 LEU B CA 1
ATOM 2513 C C . LEU B 1 68 ? -53.863 8.788 -51.694 1.00 9.13 367 LEU B C 1
ATOM 2514 O O . LEU B 1 68 ? -53.308 9.857 -51.418 1.00 9.73 367 LEU B O 1
ATOM 2530 N N . ARG B 1 69 ? -53.234 7.628 -51.618 1.00 8.96 368 ARG B N 1
ATOM 2531 C CA . ARG B 1 69 ? -51.889 7.569 -51.062 1.00 9.74 368 ARG B CA 1
ATOM 2532 C C . ARG B 1 69 ? -50.823 8.105 -51.993 1.00 9.45 368 ARG B C 1
ATOM 2533 O O . ARG B 1 69 ? -49.702 8.344 -51.535 1.00 10.69 368 ARG B O 1
ATOM 2554 N N . ASN B 1 70 ? -51.140 8.293 -53.258 1.00 8.82 369 ASN B N 1
ATOM 2555 C CA . ASN B 1 70 ? -50.203 8.914 -54.180 1.00 9.47 369 ASN B CA 1
ATOM 2556 C C . ASN B 1 70 ? -50.915 9.932 -55.038 1.00 9.82 369 ASN B C 1
ATOM 2557 O O . ASN B 1 70 ? -50.645 10.048 -56.233 1.00 14.29 369 ASN B O 1
ATOM 2568 N N . ALA B 1 71 ? -51.878 10.628 -54.457 1.00 10.47 370 ALA B N 1
ATOM 2569 C CA . ALA B 1 71 ? -52.620 11.665 -55.153 1.00 10.00 370 ALA B CA 1
ATOM 2570 C C . ALA B 1 71 ? -52.090 13.056 -54.805 1.00 9.38 370 ALA B C 1
ATOM 2571 O O . ALA B 1 71 ? -51.602 13.308 -53.698 1.00 9.46 370 ALA B O 1
ATOM 2578 N N . SER B 1 72 ? -52.235 13.989 -55.748 1.00 9.29 371 SER B N 1
ATOM 2579 C CA . SER B 1 72 ? -51.972 15.381 -55.439 1.00 9.12 371 SER B CA 1
ATOM 2580 C C . SER B 1 72 ? -53.078 15.944 -54.552 1.00 8.66 371 SER B C 1
ATOM 2581 O O . SER B 1 72 ? -54.164 15.375 -54.395 1.00 8.62 371 SER B O 1
ATOM 2589 N N . HIS B 1 73 ? -52.820 17.127 -54.004 1.00 8.35 372 HIS B N 1
ATOM 2590 C CA . HIS B 1 73 ? -53.810 17.790 -53.163 1.00 8.70 372 HIS B CA 1
ATOM 2591 C C . HIS B 1 73 ? -55.103 18.023 -53.919 1.00 9.24 372 HIS B C 1
ATOM 2592 O O . HIS B 1 73 ? -56.188 17.801 -53.381 1.00 9.68 372 HIS B O 1
ATOM 2607 N N . GLU B 1 74 ? -55.020 18.563 -55.129 1.00 9.80 373 GLU B N 1
ATOM 2608 C CA . GLU B 1 74 ? -56.246 18.859 -55.871 1.00 10.52 373 GLU B CA 1
ATOM 2609 C C . GLU B 1 74 ? -57.006 17.585 -56.226 1.00 10.39 373 GLU B C 1
ATOM 2610 O O . GLU B 1 74 ? -58.242 17.571 -56.201 1.00 11.27 373 GLU B O 1
ATOM 2622 N N . GLN B 1 75 ? -56.299 16.497 -56.565 1.00 10.44 374 GLN B N 1
ATOM 2623 C CA . GLN B 1 75 ? -56.993 15.237 -56.807 1.00 10.55 374 GLN B CA 1
ATOM 2624 C C . GLN B 1 75 ? -57.753 14.790 -55.565 1.00 10.15 374 GLN B C 1
ATOM 2625 O O . GLN B 1 75 ? -58.896 14.334 -55.656 1.00 11.00 374 GLN B O 1
ATOM 2639 N N . ALA B 1 76 ? -57.147 14.945 -54.397 1.00 9.43 375 ALA B N 1
ATOM 2640 C CA . ALA B 1 76 ? -57.830 14.594 -53.154 1.00 9.44 375 ALA B CA 1
ATOM 2641 C C . ALA B 1 76 ? -59.026 15.501 -52.884 1.00 8.92 375 ALA B C 1
ATOM 2642 O O . ALA B 1 76 ? -60.091 15.027 -52.477 1.00 9.01 375 ALA B O 1
ATOM 2649 N N . ALA B 1 77 ? -58.864 16.810 -53.105 1.00 8.65 376 ALA B N 1
ATOM 2650 C CA . ALA B 1 77 ? -59.953 17.756 -52.864 1.00 8.95 376 ALA B CA 1
ATOM 2651 C C . ALA B 1 77 ? -61.139 17.461 -53.753 1.00 9.74 376 ALA B C 1
ATOM 2652 O O . ALA B 1 77 ? -62.287 17.533 -53.301 1.00 10.30 376 ALA B O 1
ATOM 2659 N N . ILE B 1 78 ? -60.891 17.097 -55.011 1.00 10.67 377 ILE B N 1
ATOM 2660 C CA . ILE B 1 78 ? -61.969 16.725 -55.925 1.00 11.80 377 ILE B CA 1
ATOM 2661 C C . ILE B 1 78 ? -62.655 15.458 -55.462 1.00 11.87 377 ILE B C 1
ATOM 2662 O O . ILE B 1 78 ? -63.889 15.365 -55.481 1.00 12.52 377 ILE B O 1
ATOM 2678 N N . ALA B 1 79 ? -61.869 14.444 -55.097 1.00 11.58 378 ALA B N 1
ATOM 2679 C CA . ALA B 1 79 ? -62.462 13.187 -54.645 1.00 12.39 378 ALA B CA 1
ATOM 2680 C C . ALA B 1 79 ? -63.364 13.440 -53.452 1.00 12.05 378 ALA B C 1
ATOM 2681 O O . ALA B 1 79 ? -64.479 12.914 -53.383 1.00 13.00 378 ALA B O 1
ATOM 2688 N N . LEU B 1 80 ? -62.935 14.302 -52.541 1.00 10.09 379 LEU B N 1
ATOM 2689 C CA . LEU B 1 80 ? -63.748 14.587 -51.367 1.00 10.40 379 LEU B CA 1
ATOM 2690 C C . LEU B 1 80 ? -64.993 15.392 -51.727 1.00 10.54 379 LEU B C 1
ATOM 2691 O O . LEU B 1 80 ? -66.076 15.157 -51.190 1.00 11.56 379 LEU B O 1
ATOM 2707 N N . LYS B 1 81 ? -64.846 16.358 -52.617 1.00 10.54 380 LYS B N 1
ATOM 2708 C CA . LYS B 1 81 ? -65.949 17.220 -53.008 1.00 11.31 380 LYS B CA 1
ATOM 2709 C C . LYS B 1 81 ? -67.043 16.451 -53.728 1.00 11.73 380 LYS B C 1
ATOM 2710 O O . LYS B 1 81 ? -68.235 16.758 -53.567 1.00 13.29 380 LYS B O 1
ATOM 2729 N N . ASN B 1 82 ? -66.668 15.450 -54.510 1.00 12.09 381 ASN B N 1
ATOM 2730 C CA . ASN B 1 82 ? -67.594 14.754 -55.387 1.00 14.04 381 ASN B CA 1
ATOM 2731 C C . ASN B 1 82 ? -67.959 13.366 -54.869 1.00 14.15 381 ASN B C 1
ATOM 2732 O O . ASN B 1 82 ? -68.570 12.583 -55.594 1.00 15.95 381 ASN B O 1
ATOM 2743 N N . ALA B 1 83 ? -67.680 13.089 -53.601 1.00 12.83 382 ALA B N 1
ATOM 2744 C CA . ALA B 1 83 ? -67.954 11.805 -52.966 1.00 12.59 382 ALA B CA 1
ATOM 2745 C C . ALA B 1 83 ? -69.405 11.631 -52.539 1.00 13.10 382 ALA B C 1
ATOM 2746 O O . ALA B 1 83 ? -69.752 10.566 -52.036 1.00 14.41 382 ALA B O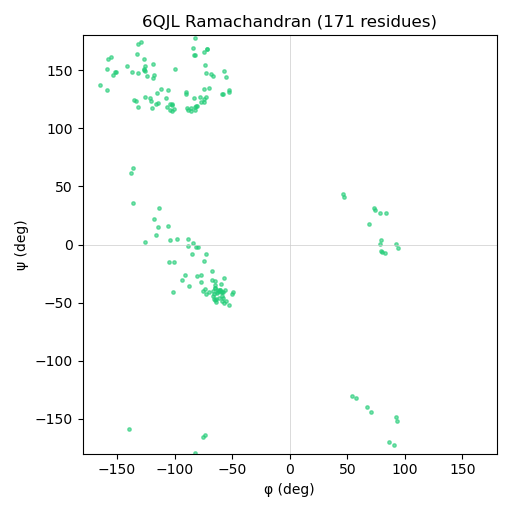 1
ATOM 2753 N N . GLY B 1 84 ? -70.243 12.640 -52.740 1.00 13.35 383 GLY B N 1
ATOM 2754 C CA . GLY B 1 84 ? -71.641 12.520 -52.384 1.00 14.41 383 GLY B CA 1
ATOM 2755 C C . GLY B 1 84 ? -71.920 12.861 -50.935 1.00 14.01 383 GLY B C 1
ATOM 2756 O O . GLY B 1 84 ? -71.105 13.417 -50.207 1.00 13.45 383 GLY B O 1
ATOM 2760 N N . GLN B 1 85 ? -73.132 12.560 -50.515 1.00 14.11 384 GLN B N 1
ATOM 2761 C CA . GLN B 1 85 ? -73.571 12.899 -49.220 1.00 15.33 384 GLN B CA 1
ATOM 2762 C C . GLN B 1 85 ? -73.080 12.027 -48.072 1.00 15.18 384 GLN B C 1
ATOM 2763 O O . GLN B 1 85 ? -73.012 12.426 -46.987 1.00 17.37 384 GLN B O 1
ATOM 2777 N N . THR B 1 86 ? -72.765 10.767 -48.421 1.00 14.35 385 THR B N 1
ATOM 2778 C CA . THR B 1 86 ? -72.272 9.781 -47.464 1.00 15.79 385 THR B CA 1
ATOM 2779 C C . THR B 1 86 ? -70.887 9.358 -47.935 1.00 14.48 385 THR B C 1
ATOM 2780 O O . THR B 1 86 ? -70.741 8.821 -49.038 1.00 15.61 385 THR B O 1
ATOM 2791 N N . VAL B 1 87 ? -69.871 9.627 -47.122 1.00 13.45 386 VAL B N 1
ATOM 2792 C CA . VAL B 1 87 ? -68.485 9.515 -47.552 1.00 12.26 386 VAL B CA 1
ATOM 2793 C C . VAL B 1 87 ? -67.781 8.513 -46.651 1.00 12.05 386 VAL B C 1
ATOM 2794 O O . VAL B 1 87 ? -67.798 8.656 -45.423 1.00 13.42 386 VAL B O 1
ATOM 2807 N N . THR B 1 88 ? -67.155 7.510 -47.266 1.00 11.93 387 THR B N 1
ATOM 2808 C CA . THR B 1 88 ? -66.452 6.471 -46.536 1.00 12.71 387 THR B CA 1
ATOM 2809 C C . THR B 1 88 ? -64.956 6.740 -46.643 1.00 12.16 387 THR B C 1
ATOM 2810 O O . THR B 1 88 ? -64.380 6.642 -47.727 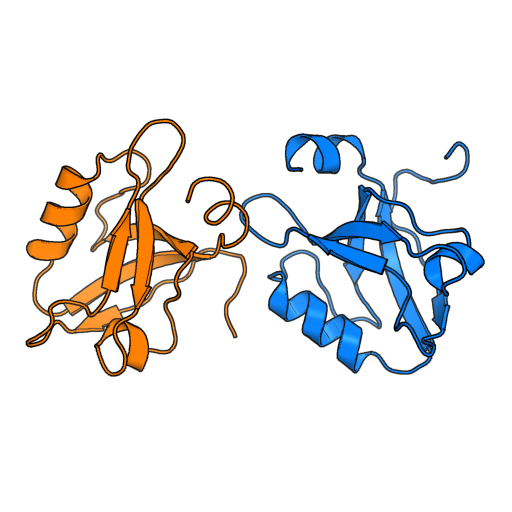1.00 13.08 387 THR B O 1
ATOM 2821 N N . ILE B 1 89 ? -64.325 7.021 -45.511 1.00 10.84 388 ILE B N 1
ATOM 2822 C CA . ILE B 1 89 ? -62.917 7.375 -45.443 1.00 10.44 388 ILE B CA 1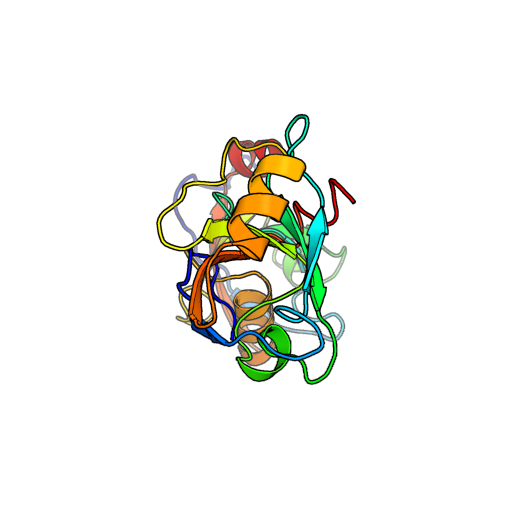
ATOM 2823 C C . ILE B 1 89 ? -62.149 6.270 -44.750 1.00 10.47 388 ILE B C 1
ATOM 2824 O O . ILE B 1 89 ? -62.550 5.793 -43.691 1.00 11.28 388 ILE B O 1
ATOM 2840 N N . ILE B 1 90 ? -61.024 5.890 -45.329 1.00 9.52 389 ILE B N 1
ATOM 2841 C CA . ILE B 1 90 ? -60.052 5.040 -44.650 1.00 9.56 389 ILE B CA 1
ATOM 2842 C C . ILE B 1 90 ? -58.936 5.968 -44.196 1.00 9.06 389 ILE B C 1
ATOM 2843 O O . ILE B 1 90 ? -58.325 6.642 -45.036 1.00 9.55 389 ILE B O 1
ATOM 2859 N N . ALA B 1 91 ? -58.677 6.013 -42.885 1.00 8.22 390 ALA B N 1
ATOM 2860 C CA . ALA B 1 91 ? -57.713 6.930 -42.296 1.00 9.03 390 ALA B CA 1
ATOM 2861 C C . ALA B 1 91 ? -56.721 6.150 -41.447 1.00 8.62 390 ALA B C 1
ATOM 2862 O O . ALA B 1 91 ? -57.045 5.096 -40.879 1.00 10.12 390 ALA B O 1
ATOM 2869 N N . GLN B 1 92 ? -55.511 6.684 -41.340 1.00 8.20 391 GLN B N 1
ATOM 2870 C CA . GLN B 1 92 ? -54.496 6.095 -40.481 1.00 8.42 391 GLN B CA 1
ATOM 2871 C C . GLN B 1 92 ? -53.835 7.228 -39.715 1.00 7.83 391 GLN B C 1
ATOM 2872 O O . GLN B 1 92 ? -53.334 8.189 -40.313 1.00 8.31 391 GLN B O 1
ATOM 2886 N N . TYR B 1 93 ? -53.842 7.130 -38.379 1.00 8.11 392 TYR B N 1
ATOM 2887 C CA . TYR B 1 93 ? -53.463 8.252 -37.526 1.00 8.83 392 TYR B CA 1
ATOM 2888 C C . TYR B 1 93 ? -51.951 8.343 -37.405 1.00 8.55 392 TYR B C 1
ATOM 2889 O O . TYR B 1 93 ? -51.322 7.429 -36.841 1.00 9.48 392 TYR B O 1
ATOM 2907 N N . LYS B 1 94 ? -51.388 9.468 -37.845 1.00 8.98 393 LYS B N 1
ATOM 2908 C CA . LYS B 1 94 ? -49.933 9.632 -37.905 1.00 9.01 393 LYS B CA 1
ATOM 2909 C C . LYS B 1 94 ? -49.565 11.026 -37.407 1.00 10.01 393 LYS B C 1
ATOM 2910 O O . LYS B 1 94 ? -48.983 11.837 -38.140 1.00 10.30 393 LYS B O 1
ATOM 2929 N N . PRO B 1 95 ? -49.885 11.335 -36.137 1.00 10.56 394 PRO B N 1
ATOM 2930 C CA . PRO B 1 95 ? -49.670 12.713 -35.661 1.00 11.66 394 PRO B CA 1
ATOM 2931 C C . PRO B 1 95 ? -48.214 13.131 -35.629 1.00 11.95 394 PRO B C 1
ATOM 2932 O O . PRO B 1 95 ? -47.927 14.324 -35.815 1.00 12.34 394 PRO B O 1
ATOM 2943 N N A GLU B 1 96 ? -47.279 12.210 -35.387 0.65 11.89 395 GLU B N 1
ATOM 2944 N N B GLU B 1 96 ? -47.292 12.193 -35.388 0.35 12.94 395 GLU B N 1
ATOM 2945 C CA A GLU B 1 96 ? -45.878 12.615 -35.337 0.65 12.37 395 GLU B CA 1
ATOM 2946 C CA B GLU B 1 96 ? -45.875 12.532 -35.322 0.35 14.23 395 GLU B CA 1
ATOM 2947 C C A GLU B 1 96 ? -45.364 12.938 -36.734 0.65 13.01 395 GLU B C 1
ATOM 2948 C C B GLU B 1 96 ? -45.342 12.895 -36.706 0.35 14.01 395 GLU B C 1
ATOM 2949 O O A GLU B 1 96 ? -44.762 14.000 -36.954 0.65 14.95 395 GLU B O 1
ATOM 2950 O O B GLU B 1 96 ? -44.657 13.912 -36.875 0.35 15.18 395 GLU B O 1
ATOM 2973 N N . GLU B 1 97 ? -45.661 12.076 -37.710 1.00 13.83 396 GLU B N 1
ATOM 2974 C CA . GLU B 1 97 ? -45.301 12.388 -39.093 1.00 14.11 396 GLU B CA 1
ATOM 2975 C C . GLU B 1 97 ? -45.958 13.689 -39.556 1.00 14.30 396 GLU B C 1
ATOM 2976 O O . GLU B 1 97 ? -45.326 14.520 -40.219 1.00 15.53 396 GLU B O 1
ATOM 2988 N N A TYR B 1 98 ? -47.230 13.888 -39.210 0.47 13.88 397 TYR B N 1
ATOM 2989 N N B TYR B 1 98 ? -47.234 13.878 -39.223 0.53 12.76 397 TYR B N 1
ATOM 2990 C CA A TYR B 1 98 ? -47.897 15.129 -39.581 0.47 13.97 397 TYR B CA 1
ATOM 2991 C CA B TYR B 1 98 ? -47.914 15.113 -39.587 0.53 12.21 397 TYR B CA 1
ATOM 2992 C C A TYR B 1 98 ? -47.151 16.335 -39.026 0.47 15.41 397 TYR B C 1
ATOM 2993 C C B TYR B 1 98 ? -47.176 16.325 -39.033 0.53 13.64 397 TYR B C 1
ATOM 2994 O O A TYR B 1 98 ? -46.898 17.308 -39.747 0.47 15.88 397 TYR B O 1
ATOM 2995 O O B TYR B 1 98 ? -46.949 17.307 -39.752 0.53 14.18 397 TYR B O 1
ATOM 3030 N N A SER B 1 99 ? -46.798 16.295 -37.741 0.47 15.92 398 SER B N 1
ATOM 3031 N N B SER B 1 99 ? -46.819 16.289 -37.747 0.53 14.80 398 SER B N 1
ATOM 3032 C CA A SER B 1 99 ? -46.104 17.420 -37.125 0.47 18.10 398 SER B CA 1
ATOM 3033 C CA B SER B 1 99 ? -46.109 17.410 -37.144 0.53 17.62 398 SER B CA 1
ATOM 3034 C C A SER B 1 99 ? -44.744 17.660 -37.766 0.47 18.55 398 SER B C 1
ATOM 3035 C C B SER B 1 99 ? -44.794 17.670 -37.864 0.53 17.84 398 SER B C 1
ATOM 3036 O O A SER B 1 99 ? -44.271 18.798 -37.796 0.47 19.97 398 SER B O 1
ATOM 3037 O O B SER B 1 99 ? -44.416 18.826 -38.076 0.53 18.44 398 SER B O 1
ATOM 3052 N N . ARG B 1 100 ? -44.102 16.610 -38.280 1.00 17.66 399 ARG B N 1
ATOM 3053 C CA . ARG B 1 100 ? -42.834 16.776 -38.983 1.00 20.40 399 ARG B CA 1
ATOM 3054 C C . ARG B 1 100 ? -43.033 17.551 -40.276 1.00 20.39 399 ARG B C 1
ATOM 3055 O O . ARG B 1 100 ? -42.219 18.414 -40.619 1.00 22.42 399 ARG B O 1
ATOM 3077 N N . PHE B 1 101 ? -44.115 17.251 -41.006 1.00 20.03 400 PHE B N 1
ATOM 3078 C CA . PHE B 1 101 ? -44.338 17.891 -42.295 1.00 21.88 400 PHE B CA 1
ATOM 3079 C C . PHE B 1 101 ? -44.947 19.280 -42.152 1.00 22.48 400 PHE B C 1
ATOM 3080 O O . PHE B 1 101 ? -44.559 20.188 -42.896 1.00 24.23 400 PHE B O 1
ATOM 3097 N N . GLU B 1 102 ? -45.686 19.522 -41.066 1.00 21.76 401 GLU B N 1
ATOM 3098 C CA . GLU B 1 102 ? -46.494 20.755 -40.915 1.00 22.78 401 GLU B CA 1
ATOM 3099 C C . GLU B 1 102 ? -46.087 21.710 -39.792 1.00 25.64 401 GLU B C 1
ATOM 3100 O O . GLU B 1 102 ? -46.224 22.931 -39.939 1.00 28.06 401 GLU B O 1
#

Solvent-accessible surface area: 10148 Å² total; per-residue (Å²): 118,163,116,32,65,214,125,66,33,162,3,53,3,114,57,40,125,80,27,12,3,20,90,21,27,0,3,12,23,54,9,3,0,0,0,26,93,43,61,91,51,5,22,0,62,137,46,41,80,5,57,117,1,0,12,0,20,19,0,66,72,77,97,3,144,83,8,3,55,84,63,0,34,64,14,16,138,108,17,37,128,70,0,35,0,54,0,37,50,58,53,151,43,30,80,168,71,99,159,12,52,24,90,70,30,156,1,57,4,112,55,41,126,79,29,12,2,24,87,22,39,9,16,132,88,66,18,13,0,0,0,28,97,39,60,93,48,5,27,0,55,136,37,57,79,9,91,125,0,0,14,0,21,19,0,68,71,80,84,4,151,152,15,46,73,106,107,0,32,75,18,15,133,108,15,36,116,67,0,32,0,49,0,22,28,30,35,59,46,19,81,168,67,106